Protein AF-A0A7V5WJF5-F1 (afdb_monomer_lite)

Foldseek 3Di:
DPPPVVVVVVVVVVVVVPDDDPPPPPPPQVPDLLNDQCAADPVDRASNQVNLLVVLVLVLVCVVLVHDSVVVVCCCPVLVDDLLLQLLLSLCCVQQVDDSVVLSVVVVVDALLVSLVPTPHPPPSPPCLSVVVVVPPDSVVSSVVSLLVSCCVVLVDDSVVVVVVVVVPDDSSRVSLLSVLCVLQVDDSVVLVCCCPVVVGHSNRSVVVSVD

Sequence (212 aa):
MKRRLLPLFFFLLGLALLFPGPAASVNMTAACHCFRDRTFNPADPFSSDAYLLTTVFNSLLAEHFDIAKRQIILMKMQGGTSNSDLLIALHTAAQTGSDVDRLLALKKNRTWRDVLGEQPVSPDAADGLLHQIRSGMPDEQAADLVMEKMISERFVRQPGEIEALKEEGLEFREIVLLLTLADHSGTDPASILAQHRQNGLSWSAIAHNFGL

Secondary structure (DSSP, 8-state):
--SSHHHHHHHHHHHHHSS------TTTTTTSGGGT--S--TTSTTTTHHHHHHHHHHHHHHHHTT--HHHHHHHHHHH---HHHHHHHHHHHHHH---HHHHHHHHTTS-HHHHHHTS---TT-TTSHHHHHHTT--HHHHHHHHHHHHHHHHHT--HHHHHHHHHHT--HHHHHHHHHHHHHH---HHHHHHHHHTT---HHHHHHHTT-

Structure (mmCIF, N/CA/C/O backbone):
data_AF-A0A7V5WJF5-F1
#
_entry.id   AF-A0A7V5WJF5-F1
#
loop_
_atom_site.group_PDB
_atom_site.id
_atom_site.type_symbol
_atom_site.label_atom_id
_atom_site.label_alt_id
_atom_site.label_comp_id
_atom_site.label_asym_id
_atom_site.label_entity_id
_atom_site.label_seq_id
_atom_site.pdbx_PDB_ins_code
_atom_site.Cartn_x
_atom_site.Cartn_y
_atom_site.Cartn_z
_atom_site.occupancy
_atom_site.B_iso_or_equiv
_atom_site.auth_seq_id
_atom_site.auth_comp_id
_atom_site.auth_asym_id
_atom_site.auth_atom_id
_atom_site.pdbx_PDB_model_num
ATOM 1 N N . MET A 1 1 ? -69.649 0.757 -14.416 1.00 50.88 1 MET A N 1
ATOM 2 C CA . MET A 1 1 ? -68.545 1.361 -13.627 1.00 50.88 1 MET A CA 1
ATOM 3 C C . MET A 1 1 ? -67.159 1.184 -14.288 1.00 50.88 1 MET A C 1
ATOM 5 O O . MET A 1 1 ? -66.259 0.664 -13.652 1.00 50.88 1 MET A O 1
ATOM 9 N N . LYS A 1 2 ? -66.926 1.605 -15.549 1.00 53.91 2 LYS A N 1
ATOM 10 C CA . LYS A 1 2 ? -65.607 1.412 -16.220 1.00 53.91 2 LYS A CA 1
ATOM 11 C C . LYS A 1 2 ? -65.114 2.588 -17.090 1.00 53.91 2 LYS A C 1
ATOM 13 O O . LYS A 1 2 ? -64.215 2.413 -17.896 1.00 53.91 2 LYS A O 1
ATOM 18 N N . ARG A 1 3 ? -65.679 3.796 -16.952 1.00 57.09 3 ARG A N 1
ATOM 19 C CA . ARG A 1 3 ? -65.389 4.929 -17.866 1.00 57.09 3 ARG A CA 1
ATOM 20 C C . ARG A 1 3 ? -64.592 6.102 -17.274 1.00 57.09 3 ARG A C 1
ATOM 22 O O . ARG A 1 3 ? -64.338 7.054 -17.994 1.00 57.09 3 ARG A O 1
ATOM 29 N N . ARG A 1 4 ? -64.178 6.050 -15.998 1.00 56.72 4 ARG A N 1
ATOM 30 C CA . ARG A 1 4 ? -63.436 7.154 -15.341 1.00 56.72 4 ARG A CA 1
ATOM 31 C C . ARG A 1 4 ? -61.967 6.859 -15.000 1.00 56.72 4 ARG A C 1
ATOM 33 O O . ARG A 1 4 ? -61.278 7.756 -14.541 1.00 56.72 4 ARG A O 1
ATOM 40 N N . LEU A 1 5 ? -61.475 5.644 -15.253 1.00 57.69 5 LEU A N 1
ATOM 41 C CA . LEU A 1 5 ? -60.093 5.248 -14.922 1.00 57.69 5 LEU A CA 1
ATOM 42 C C . LEU A 1 5 ? -59.061 5.680 -15.975 1.00 57.69 5 LEU A C 1
ATOM 44 O O . LEU A 1 5 ? -57.923 5.973 -15.631 1.00 57.69 5 LEU A O 1
ATOM 48 N N . LEU A 1 6 ? -59.468 5.775 -17.244 1.00 57.84 6 LEU A N 1
ATOM 49 C CA . LEU A 1 6 ? -58.580 6.150 -18.344 1.00 57.84 6 LEU A CA 1
ATOM 50 C C . LEU A 1 6 ? -58.022 7.587 -18.233 1.00 57.84 6 LEU A C 1
ATOM 52 O O . LEU A 1 6 ? -56.810 7.741 -18.352 1.00 57.84 6 LEU A O 1
ATOM 56 N N . PRO A 1 7 ? -58.824 8.637 -17.944 1.00 62.81 7 PRO A N 1
ATOM 57 C CA . PRO A 1 7 ? -58.280 9.994 -17.834 1.00 62.81 7 PRO A CA 1
ATOM 58 C C . PRO A 1 7 ? -57.393 10.180 -16.596 1.00 62.81 7 PRO A C 1
ATOM 60 O O . PRO A 1 7 ? -56.438 10.946 -16.647 1.00 62.81 7 PRO A O 1
ATOM 63 N N . LEU A 1 8 ? -57.658 9.447 -15.506 1.00 64.12 8 LEU A N 1
ATOM 64 C CA . LEU A 1 8 ? -56.835 9.497 -14.295 1.00 64.12 8 LEU A CA 1
ATOM 65 C C . LEU A 1 8 ? -55.449 8.873 -14.529 1.00 64.12 8 LEU A C 1
ATOM 67 O O . LEU A 1 8 ? -54.454 9.391 -14.036 1.00 64.12 8 LEU A O 1
ATOM 71 N N . PHE A 1 9 ? -55.380 7.801 -15.325 1.00 69.50 9 PHE A N 1
ATOM 72 C CA . PHE A 1 9 ? -54.121 7.162 -15.707 1.00 69.50 9 PHE A CA 1
ATOM 73 C C . PHE A 1 9 ? -53.244 8.089 -16.558 1.00 69.50 9 PHE A C 1
ATOM 75 O O . PHE A 1 9 ? -52.064 8.249 -16.264 1.00 69.50 9 PHE A O 1
ATOM 82 N N . PHE A 1 10 ? -53.823 8.767 -17.556 1.00 69.38 10 PHE A N 1
ATOM 83 C CA . PHE A 1 10 ? -53.084 9.747 -18.362 1.00 69.38 10 PHE A CA 1
ATOM 84 C C . PHE A 1 10 ? -52.669 10.985 -17.556 1.00 69.38 10 PHE A C 1
ATOM 86 O O . PHE A 1 10 ? -51.579 11.508 -17.774 1.00 69.38 10 PHE A O 1
ATOM 93 N N . PHE A 1 11 ? -53.488 11.422 -16.594 1.00 72.88 11 PHE A N 1
ATOM 94 C CA . PHE A 1 11 ? -53.141 12.534 -15.708 1.00 72.88 11 PHE A CA 1
ATOM 95 C C . PHE A 1 11 ? -51.979 12.180 -14.764 1.00 72.88 11 PHE A C 1
ATOM 97 O O . PHE A 1 11 ? -51.046 12.965 -14.625 1.00 72.88 11 PHE A O 1
ATOM 104 N N . LEU A 1 12 ? -51.981 10.978 -14.177 1.00 69.44 12 LEU A N 1
ATOM 105 C CA . LEU A 1 12 ? -50.883 10.488 -13.332 1.00 69.44 12 LEU A CA 1
ATOM 106 C C . LEU A 1 12 ? -49.596 10.230 -14.134 1.00 69.44 12 LEU A C 1
ATOM 108 O O . LEU A 1 12 ? -48.511 10.543 -13.650 1.00 69.44 12 LEU A O 1
ATOM 112 N N . LEU A 1 13 ? -49.707 9.724 -15.367 1.00 68.19 13 LEU A N 1
ATOM 113 C CA . LEU A 1 13 ? -48.565 9.532 -16.268 1.00 68.19 13 LEU A CA 1
ATOM 114 C C . LEU A 1 13 ? -47.953 10.875 -16.701 1.00 68.19 13 LEU A C 1
ATOM 116 O O . LEU A 1 13 ? -46.733 11.013 -16.738 1.00 68.19 13 LEU A O 1
ATOM 120 N N . GLY A 1 14 ? -48.793 11.882 -16.967 1.00 71.19 14 GLY A N 1
ATOM 121 C CA . GLY A 1 14 ? -48.349 13.250 -17.238 1.00 71.19 14 GLY A CA 1
ATOM 122 C C . GLY A 1 14 ? -47.676 13.902 -16.028 1.00 71.19 14 GLY A C 1
ATOM 123 O O . GLY A 1 14 ? -46.670 14.588 -16.186 1.00 71.19 14 GLY A O 1
ATOM 124 N N . LEU A 1 15 ? -48.171 13.635 -14.814 1.00 66.38 15 LEU A N 1
ATOM 125 C CA . LEU A 1 15 ? -47.568 14.145 -13.582 1.00 66.38 15 LEU A CA 1
ATOM 126 C C . LEU A 1 15 ? -46.203 13.497 -13.294 1.00 66.38 15 LEU A C 1
ATOM 128 O O . LEU A 1 15 ? -45.292 14.184 -12.846 1.00 66.38 15 LEU A O 1
ATOM 132 N N . ALA A 1 16 ? -46.026 12.209 -13.610 1.00 60.66 16 ALA A N 1
ATOM 133 C CA . ALA A 1 16 ? -44.748 11.506 -13.457 1.00 60.66 16 ALA A CA 1
ATOM 134 C C . ALA A 1 16 ? -43.655 12.001 -14.428 1.00 60.66 16 ALA A C 1
ATOM 136 O O . ALA A 1 16 ? -42.474 11.907 -14.109 1.00 60.66 16 ALA A O 1
ATOM 137 N N . LEU A 1 17 ? -44.034 12.561 -15.582 1.00 62.78 17 LEU A N 1
ATOM 138 C CA . LEU A 1 17 ? -43.105 13.139 -16.564 1.00 62.78 17 LEU A CA 1
ATOM 139 C C . LEU A 1 17 ? -42.667 14.576 -16.225 1.00 62.78 17 LEU A C 1
ATOM 141 O O . LEU A 1 17 ? -41.705 15.070 -16.808 1.00 62.78 17 LEU A O 1
ATOM 145 N N . LEU A 1 18 ? -43.356 15.248 -15.294 1.00 60.81 18 LEU A N 1
ATOM 146 C CA . LEU A 1 18 ? -43.042 16.618 -14.863 1.00 60.81 18 LEU A CA 1
ATOM 147 C C . LEU A 1 18 ? -42.025 16.680 -13.716 1.00 60.81 18 LEU A C 1
ATOM 149 O O . LEU A 1 18 ? -41.513 17.758 -13.416 1.00 60.81 18 LEU A O 1
ATOM 153 N N . PHE A 1 19 ? -41.706 15.545 -13.093 1.00 57.19 19 PHE A N 1
ATOM 154 C CA . PHE A 1 19 ? -40.628 15.454 -12.117 1.00 57.19 19 PHE A CA 1
ATOM 155 C C . PHE A 1 19 ? -39.386 14.892 -12.813 1.00 57.19 19 PHE A C 1
ATOM 157 O O . PHE A 1 19 ? -39.329 13.683 -13.045 1.00 57.19 19 PHE A O 1
ATOM 164 N N . PRO A 1 20 ? -38.381 15.720 -13.166 1.00 55.12 20 PRO A N 1
ATOM 165 C CA . PRO A 1 20 ? -37.086 15.185 -13.552 1.00 55.12 20 PRO A CA 1
ATOM 166 C C . PRO A 1 20 ? -36.592 14.332 -12.383 1.00 55.12 20 PRO A C 1
ATOM 168 O O . PRO A 1 20 ? -36.399 14.834 -11.274 1.00 55.12 20 PRO A O 1
ATOM 171 N N . GLY A 1 21 ? -36.456 13.024 -12.612 1.00 56.25 21 GLY A N 1
ATOM 172 C CA . GLY A 1 21 ? -35.848 12.131 -11.634 1.00 56.25 21 GLY A CA 1
ATOM 173 C C . GLY A 1 21 ? -34.483 12.692 -11.225 1.00 56.25 21 GLY A C 1
ATOM 174 O O . GLY A 1 21 ? -33.836 13.350 -12.047 1.00 56.25 21 GLY A O 1
ATOM 175 N N . PRO A 1 22 ? -34.035 12.483 -9.976 1.00 49.72 22 PRO A N 1
ATOM 176 C CA . PRO A 1 22 ? -32.734 12.965 -9.548 1.00 49.72 22 PRO A CA 1
ATOM 177 C C . PRO A 1 22 ? -31.687 12.368 -10.487 1.00 49.72 22 PRO A C 1
ATOM 179 O O . PRO A 1 22 ? -31.432 11.164 -10.471 1.00 49.72 22 PRO A O 1
ATOM 182 N N . ALA A 1 23 ? -31.118 13.213 -11.347 1.00 49.84 23 ALA A N 1
ATOM 183 C CA . ALA A 1 23 ? -29.979 12.871 -12.172 1.00 49.84 23 ALA A CA 1
ATOM 184 C C . ALA A 1 23 ? -28.801 12.662 -11.218 1.00 49.84 23 ALA A C 1
ATOM 186 O O . ALA A 1 23 ? -28.072 13.592 -10.876 1.00 49.84 23 ALA A O 1
ATOM 187 N N . ALA A 1 24 ? -28.675 11.441 -10.706 1.00 48.00 24 ALA A N 1
ATOM 188 C CA . ALA A 1 24 ? -27.566 11.045 -9.867 1.00 48.00 24 ALA A CA 1
ATOM 189 C C . ALA A 1 24 ? -26.274 11.142 -10.696 1.00 48.00 24 ALA A C 1
ATOM 191 O O . ALA A 1 24 ? -25.998 10.313 -11.558 1.00 48.00 24 ALA A O 1
ATOM 192 N N . SER A 1 25 ? -25.525 12.221 -10.458 1.00 49.59 25 SER A N 1
ATOM 193 C CA . SER A 1 25 ? -24.062 12.303 -10.523 1.00 49.59 25 SER A CA 1
ATOM 194 C C . SER A 1 25 ? -23.362 11.574 -11.683 1.00 49.59 25 SER A C 1
ATOM 196 O O . SER A 1 25 ? -22.464 10.768 -11.449 1.00 49.59 25 SER A O 1
ATOM 198 N N . VAL A 1 26 ? -23.671 11.907 -12.937 1.00 46.03 26 VAL A N 1
ATOM 199 C CA . VAL A 1 26 ? -22.831 11.486 -14.082 1.00 46.03 26 VAL A CA 1
ATOM 200 C C . VAL A 1 26 ? -21.443 12.165 -14.045 1.00 46.03 26 VAL A C 1
ATOM 202 O O . VAL A 1 26 ? -20.475 11.649 -14.591 1.00 46.03 26 VAL A O 1
ATOM 205 N N . ASN A 1 27 ? -21.301 13.283 -13.320 1.00 51.09 27 ASN A N 1
ATOM 206 C CA . ASN A 1 27 ? -20.085 14.108 -13.325 1.00 51.09 27 ASN A CA 1
ATOM 207 C C . ASN A 1 27 ? -19.068 13.819 -12.206 1.00 51.09 27 ASN A C 1
ATOM 209 O O . ASN A 1 27 ? -17.977 14.382 -12.247 1.00 51.09 27 ASN A O 1
ATOM 213 N N . MET A 1 28 ? -19.367 12.966 -11.217 1.00 52.53 28 MET A N 1
ATOM 214 C CA . MET A 1 28 ? -18.391 12.697 -10.145 1.00 52.53 28 MET A CA 1
ATOM 215 C C . MET A 1 28 ? -17.236 11.801 -10.607 1.00 52.53 28 MET A C 1
ATOM 217 O O . MET A 1 28 ? -16.105 11.998 -10.180 1.00 52.53 28 MET A O 1
ATOM 221 N N . THR A 1 29 ? -17.478 10.855 -11.517 1.00 53.72 29 THR A N 1
ATOM 222 C CA . THR A 1 29 ? -16.435 9.927 -11.986 1.00 53.72 29 THR A CA 1
ATOM 223 C C . THR A 1 29 ? -15.529 10.538 -13.053 1.00 53.72 29 THR A C 1
ATOM 225 O O . THR A 1 29 ? -14.362 10.170 -13.134 1.00 53.72 29 THR A O 1
ATOM 228 N N . ALA A 1 30 ? -16.020 11.506 -13.836 1.00 55.00 30 ALA A N 1
ATOM 229 C CA . ALA A 1 30 ? -15.247 12.184 -14.884 1.00 55.00 30 ALA A CA 1
ATOM 230 C C . ALA A 1 30 ? -14.151 13.127 -14.340 1.00 55.00 30 ALA A C 1
ATOM 232 O O . ALA A 1 30 ? -13.223 13.483 -15.069 1.00 55.00 30 ALA A O 1
ATOM 233 N N . ALA A 1 31 ? -14.245 13.530 -13.069 1.00 55.88 31 ALA A N 1
ATOM 234 C CA . ALA A 1 31 ? -13.235 14.335 -12.379 1.00 55.88 31 ALA A CA 1
ATOM 235 C C . ALA A 1 31 ? -12.171 13.483 -11.657 1.00 55.88 31 ALA A C 1
ATOM 237 O O . ALA A 1 31 ? -11.176 14.018 -11.175 1.00 55.88 31 ALA A O 1
ATOM 238 N N . CYS A 1 32 ? -12.356 12.162 -11.576 1.00 61.22 32 CYS A N 1
ATOM 239 C CA . CYS A 1 32 ? -11.419 11.272 -10.903 1.00 61.22 32 CYS A CA 1
ATOM 240 C C . CYS A 1 32 ? -10.388 10.715 -11.896 1.00 61.22 32 CYS A C 1
ATOM 242 O O . CYS A 1 32 ? -10.751 10.044 -12.862 1.00 61.22 32 CYS A O 1
ATOM 244 N N . HIS A 1 33 ? -9.098 10.910 -11.605 1.00 60.62 33 HIS A N 1
ATOM 245 C CA . HIS A 1 33 ? -7.975 10.360 -12.383 1.00 60.62 33 HIS A CA 1
ATOM 246 C C . HIS A 1 33 ? -8.095 8.838 -12.610 1.00 60.62 33 HIS A C 1
ATOM 248 O O . HIS A 1 33 ? -7.778 8.345 -13.687 1.00 60.62 33 HIS A O 1
ATOM 254 N N . CYS A 1 34 ? -8.688 8.097 -11.660 1.00 63.94 34 CYS A N 1
ATOM 255 C CA . CYS A 1 34 ? -8.967 6.661 -11.782 1.00 63.94 34 CYS A CA 1
ATOM 256 C C . CYS A 1 34 ? -9.850 6.255 -12.983 1.00 63.94 34 CYS A C 1
ATOM 258 O O . CYS A 1 34 ? -10.006 5.058 -13.236 1.00 63.94 34 CYS A O 1
ATOM 260 N N . PHE A 1 35 ? -10.492 7.193 -13.690 1.00 66.56 35 PHE A N 1
ATOM 261 C CA . PHE A 1 35 ? -11.408 6.917 -14.807 1.00 66.56 35 PHE A CA 1
ATOM 262 C C . PHE A 1 35 ? -10.952 7.461 -16.166 1.00 66.56 35 PHE A C 1
ATOM 264 O O . PHE A 1 35 ? -11.615 7.157 -17.155 1.00 66.56 35 PHE A O 1
ATOM 271 N N . ARG A 1 36 ? -9.855 8.225 -16.239 1.00 71.44 36 ARG A N 1
ATOM 272 C CA . ARG A 1 36 ? -9.410 8.868 -17.490 1.00 71.44 36 ARG A CA 1
ATOM 273 C C . ARG A 1 36 ? -8.132 8.240 -18.029 1.00 71.44 36 ARG A C 1
ATOM 275 O O . ARG A 1 36 ? -8.131 7.736 -19.146 1.00 71.44 36 ARG A O 1
ATOM 282 N N . ASP A 1 37 ? -7.107 8.162 -17.191 1.00 82.31 37 ASP A N 1
ATOM 283 C CA . ASP A 1 37 ? -5.743 7.872 -17.637 1.00 82.31 37 ASP A CA 1
ATOM 284 C C . ASP A 1 37 ? -5.347 6.448 -17.229 1.00 82.31 37 ASP A C 1
ATOM 286 O O . ASP A 1 37 ? -4.503 6.217 -16.367 1.00 82.31 37 ASP A O 1
ATOM 290 N N . ARG A 1 38 ? -6.061 5.462 -17.788 1.00 86.56 38 ARG A N 1
ATOM 291 C CA . ARG A 1 38 ? -5.922 4.040 -17.408 1.00 86.56 38 ARG A CA 1
ATOM 292 C C . ARG A 1 38 ? -4.925 3.253 -18.242 1.00 86.56 38 ARG A C 1
ATOM 294 O O . ARG A 1 38 ? -4.582 2.133 -17.879 1.00 86.56 38 ARG A O 1
ATOM 301 N N . THR A 1 39 ? -4.541 3.800 -19.383 1.00 88.38 39 THR A N 1
ATOM 302 C CA . THR A 1 39 ? -3.687 3.148 -20.371 1.00 88.38 39 THR A CA 1
ATOM 303 C C . THR A 1 39 ? -2.484 4.026 -20.623 1.00 88.38 39 THR A C 1
ATOM 305 O O . THR A 1 39 ? -2.644 5.241 -20.747 1.00 88.38 39 THR A O 1
ATOM 308 N N . PHE A 1 40 ? -1.315 3.404 -20.753 1.00 92.00 40 PHE A N 1
ATOM 309 C CA . PHE A 1 40 ? -0.101 4.112 -21.121 1.00 92.00 40 PHE A CA 1
ATOM 310 C C . PHE A 1 40 ? -0.306 4.913 -22.413 1.00 92.00 40 PHE A C 1
ATOM 312 O O . PHE A 1 40 ? -0.787 4.387 -23.421 1.00 92.00 40 PHE A O 1
ATOM 319 N N . ASN A 1 41 ? 0.059 6.192 -22.368 1.00 93.06 41 ASN A N 1
ATOM 320 C CA . ASN A 1 41 ? 0.041 7.085 -23.513 1.00 93.06 41 ASN A CA 1
ATOM 321 C C . ASN A 1 41 ? 1.481 7.518 -23.823 1.00 93.06 41 ASN A C 1
ATOM 323 O O . ASN A 1 41 ? 2.037 8.311 -23.069 1.00 93.06 41 ASN A O 1
ATOM 327 N N . PRO A 1 42 ? 2.093 7.085 -24.938 1.00 92.94 42 PRO A N 1
ATOM 328 C CA . PRO A 1 42 ? 3.461 7.487 -25.261 1.00 92.94 42 PRO A CA 1
ATOM 329 C C . PRO A 1 42 ? 3.605 8.995 -25.525 1.00 92.94 42 PRO A C 1
ATOM 331 O O . PRO A 1 42 ? 4.705 9.525 -25.404 1.00 92.94 42 PRO A O 1
ATOM 334 N N . ALA A 1 43 ? 2.518 9.698 -25.870 1.00 94.44 43 ALA A N 1
ATOM 335 C CA . ALA A 1 43 ? 2.525 11.155 -26.027 1.00 94.44 43 ALA A CA 1
ATOM 336 C C . ALA A 1 43 ? 2.434 11.908 -24.686 1.00 94.44 43 ALA A C 1
ATOM 338 O O . ALA A 1 43 ? 2.747 13.094 -24.638 1.00 94.44 43 ALA A O 1
ATOM 339 N N . ASP A 1 44 ? 2.019 11.228 -23.615 1.00 93.25 44 ASP A N 1
ATOM 340 C CA . ASP A 1 44 ? 2.007 11.747 -22.245 1.00 93.25 44 ASP A CA 1
ATOM 341 C C . ASP A 1 44 ? 2.343 10.614 -21.253 1.00 93.25 44 ASP A C 1
ATOM 343 O O . ASP A 1 44 ? 1.443 10.049 -20.615 1.00 93.25 44 ASP A O 1
ATOM 347 N N . PRO A 1 45 ? 3.633 10.230 -21.153 1.00 91.88 45 PRO A N 1
ATOM 348 C CA . PRO A 1 45 ? 4.044 9.010 -20.465 1.00 91.88 45 PRO A CA 1
ATOM 349 C C . PRO A 1 45 ? 3.677 8.959 -18.986 1.00 91.88 45 PRO A C 1
ATOM 351 O O . PRO A 1 45 ? 3.568 7.869 -18.447 1.00 91.88 45 PRO A O 1
ATOM 354 N N . PHE A 1 46 ? 3.493 10.095 -18.315 1.00 93.56 46 PHE A N 1
ATOM 355 C CA . PHE A 1 46 ? 3.239 10.144 -16.869 1.00 93.56 46 PHE A CA 1
ATOM 356 C C . PHE A 1 46 ? 1.747 10.153 -16.517 1.00 93.56 46 PHE A C 1
ATOM 358 O O . PHE A 1 46 ? 1.391 9.932 -15.359 1.00 93.56 46 PHE A O 1
ATOM 365 N N . SER A 1 47 ? 0.869 10.378 -17.502 1.00 92.38 47 SER A N 1
ATOM 366 C CA . SER A 1 47 ? -0.581 10.513 -17.295 1.00 92.38 47 SER A CA 1
ATOM 367 C C . SER A 1 47 ? -1.199 9.349 -16.512 1.00 92.38 47 SER A C 1
ATOM 369 O O . SER A 1 47 ? -2.040 9.567 -15.640 1.00 92.38 47 SER A O 1
ATOM 371 N N . SER A 1 48 ? -0.750 8.116 -16.766 1.00 93.06 48 SER A N 1
ATOM 372 C CA . SER A 1 48 ? -1.316 6.910 -16.151 1.00 93.06 48 SER A CA 1
ATOM 373 C C . SER A 1 48 ? -0.616 6.414 -14.879 1.00 93.06 48 SER A C 1
ATOM 375 O O . SER A 1 48 ? -1.086 5.450 -14.269 1.00 93.06 48 SER A O 1
ATOM 377 N N . ASP A 1 49 ? 0.460 7.064 -14.420 1.00 93.81 49 ASP A N 1
ATOM 378 C CA . ASP A 1 49 ? 1.244 6.599 -13.260 1.00 93.81 49 ASP A CA 1
ATOM 379 C C . ASP A 1 49 ? 0.397 6.549 -11.982 1.00 93.81 49 ASP A C 1
ATOM 381 O O . ASP A 1 49 ? 0.402 5.555 -11.253 1.00 93.81 49 ASP A O 1
ATOM 385 N N . ALA A 1 50 ? -0.411 7.584 -11.736 1.00 91.00 50 ALA A N 1
ATOM 386 C CA . ALA A 1 50 ? -1.279 7.641 -10.561 1.00 91.00 50 ALA A CA 1
ATOM 387 C C . ALA A 1 50 ? -2.305 6.493 -10.536 1.00 91.00 50 ALA A C 1
ATOM 389 O O . ALA A 1 50 ? -2.582 5.921 -9.473 1.00 91.00 50 ALA A O 1
ATOM 390 N N . TYR A 1 51 ? -2.859 6.138 -11.701 1.00 90.81 51 TYR A N 1
ATOM 391 C CA . TYR A 1 51 ? -3.776 5.008 -11.834 1.00 90.81 51 TYR A CA 1
ATOM 392 C C . TYR A 1 51 ? -3.057 3.677 -11.606 1.00 90.81 51 TYR A C 1
ATOM 394 O O . TYR A 1 51 ? -3.558 2.844 -10.844 1.00 90.81 51 TYR A O 1
ATOM 402 N N . LEU A 1 52 ? -1.883 3.487 -12.215 1.00 93.69 52 LEU A N 1
ATOM 403 C CA . LEU A 1 52 ? -1.084 2.271 -12.082 1.00 93.69 52 LEU A CA 1
ATOM 404 C C . LEU A 1 52 ? -0.682 2.024 -10.621 1.00 93.69 52 LEU A C 1
ATOM 406 O O . LEU A 1 52 ? -1.007 0.973 -10.066 1.00 93.69 52 LEU A O 1
ATOM 410 N N . LEU A 1 53 ? -0.075 3.019 -9.967 1.00 93.88 53 LEU A N 1
ATOM 411 C CA . LEU A 1 53 ? 0.350 2.937 -8.565 1.00 93.88 53 LEU A CA 1
ATOM 412 C C . LEU A 1 53 ? -0.833 2.663 -7.626 1.00 93.88 53 LEU A C 1
ATOM 414 O O . LEU A 1 53 ? -0.733 1.865 -6.693 1.00 93.88 53 LEU A O 1
ATOM 418 N N . THR A 1 54 ? -1.989 3.282 -7.884 1.00 91.19 54 THR A N 1
ATOM 419 C CA . THR A 1 54 ? -3.216 3.019 -7.114 1.00 91.19 54 THR A CA 1
ATOM 420 C C . THR A 1 54 ? -3.747 1.606 -7.351 1.00 91.19 54 THR A C 1
ATOM 422 O O . THR A 1 54 ? -4.219 0.958 -6.415 1.00 91.19 54 THR A O 1
ATOM 425 N N . THR A 1 55 ? -3.676 1.114 -8.586 1.00 91.88 55 THR A N 1
ATOM 426 C CA . THR A 1 55 ? -4.148 -0.224 -8.957 1.00 91.88 55 THR A CA 1
ATOM 427 C C . THR A 1 55 ? -3.304 -1.305 -8.301 1.00 91.88 55 THR A C 1
ATOM 429 O O . THR A 1 55 ? -3.865 -2.241 -7.726 1.00 91.88 55 THR A O 1
ATOM 432 N N . VAL A 1 56 ? -1.980 -1.164 -8.333 1.00 93.50 56 VAL A N 1
ATOM 433 C CA . VAL A 1 56 ? -1.054 -2.097 -7.682 1.00 93.50 56 VAL A CA 1
ATOM 434 C C . VAL A 1 56 ? -1.267 -2.100 -6.170 1.00 93.50 56 VAL A C 1
ATOM 436 O O . VAL A 1 56 ? -1.484 -3.161 -5.590 1.00 93.50 56 VAL A O 1
ATOM 439 N N . PHE A 1 57 ? -1.347 -0.921 -5.547 1.00 93.25 57 PHE A N 1
ATOM 440 C CA . PHE A 1 57 ? -1.636 -0.796 -4.118 1.00 93.25 57 PHE A CA 1
ATOM 441 C C . PHE A 1 57 ? -2.951 -1.481 -3.722 1.00 93.25 57 PHE A C 1
ATOM 443 O O . PHE A 1 57 ? -2.972 -2.345 -2.849 1.00 93.25 57 PHE A O 1
ATOM 450 N N . ASN A 1 58 ? -4.054 -1.164 -4.408 1.00 94.00 58 ASN A N 1
ATOM 451 C CA . ASN A 1 58 ? -5.349 -1.786 -4.126 1.00 94.00 58 ASN A CA 1
ATOM 452 C C . ASN A 1 58 ? -5.333 -3.302 -4.383 1.00 94.00 58 ASN A C 1
ATOM 454 O O . ASN A 1 58 ? -6.136 -4.022 -3.795 1.00 94.00 58 ASN A O 1
ATOM 458 N N . SER A 1 59 ? -4.463 -3.787 -5.275 1.00 94.56 59 SER A N 1
ATOM 459 C CA . SER A 1 59 ? -4.302 -5.220 -5.529 1.00 94.56 59 SER A CA 1
ATOM 460 C C . SER A 1 59 ? -3.594 -5.921 -4.381 1.00 94.56 59 SER A C 1
ATOM 462 O O . SER A 1 59 ? -4.096 -6.950 -3.942 1.00 94.56 59 SER A O 1
ATOM 464 N N . LEU A 1 60 ? -2.527 -5.324 -3.845 1.00 96.06 60 LEU A N 1
ATOM 465 C CA . LEU A 1 60 ? -1.847 -5.835 -2.657 1.00 96.06 60 LEU A CA 1
ATOM 466 C C . LEU A 1 60 ? -2.793 -5.890 -1.449 1.00 96.06 60 LEU A C 1
ATOM 468 O O . LEU A 1 60 ? -2.858 -6.908 -0.771 1.00 96.06 60 LEU A O 1
ATOM 472 N N . LEU A 1 61 ? -3.570 -4.827 -1.208 1.00 96.25 61 LEU A N 1
ATOM 473 C CA . LEU A 1 61 ? -4.553 -4.800 -0.116 1.00 96.25 61 LEU A CA 1
ATOM 474 C C . LEU A 1 61 ? -5.629 -5.876 -0.292 1.00 96.25 61 LEU A C 1
ATOM 476 O O . LEU A 1 61 ? -5.979 -6.553 0.670 1.00 96.25 61 LEU A O 1
ATOM 480 N N . ALA A 1 62 ? -6.167 -6.013 -1.506 1.00 96.38 62 ALA A N 1
ATOM 481 C CA . ALA A 1 62 ? -7.204 -6.996 -1.798 1.00 96.38 62 ALA A CA 1
ATOM 482 C C . ALA A 1 62 ? -6.716 -8.428 -1.560 1.00 96.38 62 ALA A C 1
ATOM 484 O O . ALA A 1 62 ? -7.445 -9.227 -0.984 1.00 96.38 62 ALA A O 1
ATOM 485 N N . GLU A 1 63 ? -5.490 -8.727 -1.991 1.00 95.94 63 GLU A N 1
ATOM 486 C CA . GLU A 1 63 ? -4.866 -10.036 -1.811 1.00 95.94 63 GLU A CA 1
ATOM 487 C C . GLU A 1 63 ? -4.548 -10.314 -0.336 1.00 95.94 63 GLU A C 1
ATOM 489 O O . GLU A 1 63 ? -4.931 -11.357 0.180 1.00 95.94 63 GLU A O 1
ATOM 494 N N . HIS A 1 64 ? -3.902 -9.374 0.361 1.00 96.38 64 HIS A N 1
ATOM 495 C CA . HIS A 1 64 ? -3.458 -9.583 1.741 1.00 96.38 64 HIS A CA 1
ATOM 496 C C . HIS A 1 64 ? -4.620 -9.680 2.743 1.00 96.38 64 HIS A C 1
ATOM 498 O O . HIS A 1 64 ? -4.574 -10.498 3.657 1.00 96.38 64 HIS A O 1
ATOM 504 N N . PHE A 1 65 ? -5.666 -8.863 2.585 1.00 95.56 65 PHE A N 1
ATOM 505 C CA . PHE A 1 65 ? -6.808 -8.846 3.509 1.00 95.56 65 PHE A CA 1
ATOM 506 C C . PHE A 1 65 ? -7.990 -9.712 3.054 1.00 95.56 65 PHE A C 1
ATOM 508 O O . PHE A 1 65 ? -9.021 -9.700 3.720 1.00 95.56 65 PHE A O 1
ATOM 515 N N . ASP A 1 66 ? -7.862 -10.426 1.932 1.00 95.31 66 ASP A N 1
ATOM 516 C CA . ASP A 1 66 ? -8.939 -11.217 1.317 1.00 95.31 66 ASP A CA 1
ATOM 517 C C . ASP A 1 66 ? -10.245 -10.413 1.130 1.00 95.31 66 ASP A C 1
ATOM 519 O O . ASP A 1 66 ? -11.346 -10.818 1.507 1.00 95.31 66 ASP A O 1
ATOM 523 N N . ILE A 1 67 ? -10.119 -9.211 0.555 1.00 94.69 67 ILE A N 1
ATOM 524 C CA . ILE A 1 67 ? -11.251 -8.311 0.286 1.00 94.69 67 ILE A CA 1
ATOM 525 C C . ILE A 1 67 ? -11.332 -7.927 -1.187 1.00 94.69 67 ILE A C 1
ATOM 527 O O . ILE A 1 67 ? -10.338 -7.781 -1.897 1.00 94.69 67 ILE A O 1
ATOM 531 N N . ALA A 1 68 ? -12.544 -7.664 -1.674 1.00 93.81 68 ALA A N 1
ATOM 532 C CA . ALA A 1 68 ? -12.722 -7.231 -3.053 1.00 93.81 68 ALA A CA 1
ATOM 533 C C . ALA A 1 68 ? -12.147 -5.818 -3.284 1.00 93.81 68 ALA A C 1
ATOM 535 O O . ALA A 1 68 ? -12.477 -4.873 -2.566 1.00 93.81 68 ALA A O 1
ATOM 536 N N . LYS A 1 69 ? -11.411 -5.612 -4.390 1.00 91.12 69 LYS A N 1
ATOM 537 C CA . LYS A 1 69 ? -10.907 -4.280 -4.812 1.00 91.12 69 LYS A CA 1
ATOM 538 C C . LYS A 1 69 ? -12.002 -3.206 -4.853 1.00 91.12 69 LYS A C 1
ATOM 540 O O . LYS A 1 69 ? -11.761 -2.045 -4.529 1.00 91.12 69 LYS A O 1
ATOM 545 N N . ARG A 1 70 ? -13.229 -3.586 -5.231 1.00 89.62 70 ARG A N 1
ATOM 546 C CA . ARG A 1 70 ? -14.389 -2.679 -5.234 1.00 89.62 70 ARG A CA 1
ATOM 547 C C . ARG A 1 70 ? -14.706 -2.150 -3.834 1.00 89.62 70 ARG A C 1
ATOM 549 O O . ARG A 1 70 ? -15.044 -0.978 -3.713 1.00 89.62 70 ARG A O 1
ATOM 556 N N . GLN A 1 71 ? -14.591 -2.985 -2.805 1.00 90.56 71 GLN A N 1
ATOM 557 C CA . GLN A 1 71 ? -14.831 -2.586 -1.420 1.00 90.56 71 GLN A CA 1
ATOM 558 C C . GLN A 1 71 ? -13.799 -1.544 -0.974 1.00 90.56 71 GLN A C 1
ATOM 560 O O . GLN A 1 71 ? -14.187 -0.503 -0.454 1.00 90.56 71 GLN A O 1
ATOM 565 N N . ILE A 1 72 ? -12.514 -1.751 -1.291 1.00 91.06 72 ILE A N 1
ATOM 566 C CA . ILE A 1 72 ? -11.427 -0.780 -1.044 1.00 91.06 72 ILE A CA 1
ATOM 567 C C . ILE A 1 72 ? -11.752 0.582 -1.670 1.00 91.06 72 ILE A C 1
ATOM 569 O O . ILE A 1 72 ? -11.658 1.619 -1.015 1.00 91.06 72 ILE A O 1
ATOM 573 N N . ILE A 1 73 ? -12.173 0.587 -2.939 1.00 87.44 73 ILE A N 1
ATOM 574 C CA . ILE A 1 73 ? -12.529 1.820 -3.652 1.00 87.44 73 ILE A CA 1
ATOM 575 C C . ILE A 1 73 ? -13.715 2.521 -2.977 1.00 87.44 73 ILE A C 1
ATOM 577 O O . ILE A 1 73 ? -13.670 3.736 -2.789 1.00 87.44 73 ILE A O 1
ATOM 581 N N . LEU A 1 74 ? -14.757 1.779 -2.589 1.00 86.31 74 LEU A N 1
ATOM 582 C CA . LEU A 1 74 ? -15.930 2.347 -1.918 1.00 86.31 74 LEU A CA 1
ATOM 583 C C . LEU A 1 74 ? -15.575 2.951 -0.553 1.00 86.31 74 LEU A C 1
ATOM 585 O O . LEU A 1 74 ? -15.979 4.084 -0.295 1.00 86.31 74 LEU A O 1
ATOM 589 N N . MET A 1 75 ? -14.763 2.263 0.260 1.00 88.81 75 MET A N 1
ATOM 590 C CA . MET A 1 75 ? -14.275 2.785 1.545 1.00 88.81 75 MET A CA 1
ATOM 591 C C . MET A 1 75 ? -13.533 4.119 1.359 1.00 88.81 75 MET A C 1
ATOM 593 O O . MET A 1 75 ? -13.811 5.092 2.061 1.00 88.81 75 MET A O 1
ATOM 597 N N . LYS A 1 76 ? -12.666 4.217 0.342 1.00 85.81 76 LYS A N 1
ATOM 598 C CA . LYS A 1 76 ? -11.915 5.448 0.035 1.00 85.81 76 LYS A CA 1
ATOM 599 C C . LYS A 1 76 ? -12.810 6.575 -0.489 1.00 85.81 76 LYS A C 1
ATOM 601 O O . LYS A 1 76 ? -12.677 7.715 -0.054 1.00 85.81 76 LYS A O 1
ATOM 606 N N . MET A 1 77 ? -13.730 6.274 -1.408 1.00 81.44 77 MET A N 1
ATOM 607 C CA . MET A 1 77 ? -14.566 7.288 -2.065 1.00 81.44 77 MET A CA 1
ATOM 608 C C . MET A 1 77 ? -15.704 7.811 -1.183 1.00 81.44 77 MET A C 1
ATOM 610 O O . MET A 1 77 ? -15.972 9.008 -1.185 1.00 81.44 77 MET A O 1
ATOM 614 N N . GLN A 1 78 ? -16.403 6.929 -0.466 1.00 69.69 78 GLN A N 1
ATOM 615 C CA . GLN A 1 78 ? -17.571 7.307 0.338 1.00 69.69 78 GLN A CA 1
ATOM 616 C C . GLN A 1 78 ? -17.174 7.753 1.748 1.00 69.69 78 GLN A C 1
ATOM 618 O O . GLN A 1 78 ? -17.837 8.606 2.339 1.00 69.69 78 GLN A O 1
ATOM 623 N N . GLY A 1 79 ? -16.097 7.182 2.292 1.00 62.62 79 GLY A N 1
ATOM 624 C CA . GLY A 1 79 ? -15.608 7.493 3.631 1.00 62.62 79 GLY A CA 1
ATOM 625 C C . GLY A 1 79 ? -14.713 8.726 3.703 1.00 62.62 79 GLY A C 1
ATOM 626 O O . GLY A 1 79 ? -14.570 9.279 4.792 1.00 62.62 79 GLY A O 1
ATOM 627 N N . GLY A 1 80 ? -14.120 9.150 2.575 1.00 75.00 80 GLY A N 1
ATOM 628 C CA . GLY A 1 80 ? -13.015 10.116 2.571 1.00 75.00 80 GLY A CA 1
ATOM 629 C C . GLY A 1 80 ? -11.785 9.590 3.318 1.00 75.00 80 GLY A C 1
ATOM 630 O O . GLY A 1 80 ? -10.974 10.369 3.809 1.00 75.00 80 GLY A O 1
ATOM 631 N N . THR A 1 81 ? -11.690 8.268 3.464 1.00 86.94 81 THR A N 1
ATOM 632 C CA . THR A 1 81 ? -10.714 7.599 4.317 1.00 86.94 81 THR A CA 1
ATOM 633 C C . THR A 1 81 ? -9.319 7.707 3.713 1.00 86.94 81 THR A C 1
ATOM 635 O O . THR A 1 81 ? -9.113 7.381 2.539 1.00 86.94 81 THR A O 1
ATOM 638 N N . SER A 1 82 ? -8.358 8.155 4.523 1.00 90.75 82 SER A N 1
ATOM 639 C CA . SER A 1 82 ? -6.945 8.188 4.142 1.00 90.75 82 SER A CA 1
ATOM 640 C C . SER A 1 82 ? -6.397 6.767 3.937 1.00 90.75 82 SER A C 1
ATOM 642 O O . SER A 1 82 ? -6.957 5.792 4.440 1.00 90.75 82 SER A O 1
ATOM 644 N N . ASN A 1 83 ? -5.289 6.617 3.202 1.00 91.19 83 ASN A N 1
ATOM 645 C CA . ASN A 1 83 ? -4.653 5.299 3.071 1.00 91.19 83 ASN A CA 1
ATOM 646 C C . ASN A 1 83 ? -4.197 4.763 4.437 1.00 91.19 83 ASN A C 1
ATOM 648 O O . ASN A 1 83 ? -4.383 3.578 4.696 1.00 91.19 83 ASN A O 1
ATOM 652 N N . SER A 1 84 ? -3.662 5.629 5.304 1.00 95.00 84 SER A N 1
ATOM 653 C CA . SER A 1 84 ? -3.197 5.251 6.641 1.00 95.00 84 SER A CA 1
ATOM 654 C C . SER A 1 84 ? -4.339 4.724 7.505 1.00 95.00 84 SER A C 1
ATOM 656 O O . SER A 1 84 ? -4.244 3.630 8.056 1.00 95.00 84 SER A O 1
ATOM 658 N N . ASP A 1 85 ? -5.470 5.435 7.537 1.00 95.94 85 ASP A N 1
ATOM 659 C CA . ASP A 1 85 ? -6.653 4.982 8.273 1.00 95.94 85 ASP A CA 1
ATOM 660 C C . ASP A 1 85 ? -7.191 3.657 7.730 1.00 95.94 85 ASP A C 1
ATOM 662 O O . ASP A 1 85 ? -7.570 2.779 8.502 1.00 95.94 85 ASP A O 1
ATOM 666 N N . LEU A 1 86 ? -7.218 3.492 6.406 1.00 95.50 86 LEU A N 1
ATOM 667 C CA . LEU A 1 86 ? -7.683 2.249 5.802 1.00 95.50 86 LEU A CA 1
ATOM 668 C C . LEU A 1 86 ? -6.784 1.065 6.182 1.00 95.50 86 LEU A C 1
ATOM 670 O O . LEU A 1 86 ? -7.299 0.012 6.552 1.00 95.50 86 LEU A O 1
ATOM 674 N N . LEU A 1 87 ? -5.462 1.237 6.111 1.00 96.88 87 LEU A N 1
ATOM 675 C CA . LEU A 1 87 ? -4.491 0.201 6.467 1.00 96.88 87 LEU A CA 1
ATOM 676 C C . LEU A 1 87 ? -4.621 -0.211 7.934 1.00 96.88 87 LEU A C 1
ATOM 678 O O . LEU A 1 87 ? -4.725 -1.402 8.224 1.00 96.88 87 LEU A O 1
ATOM 682 N N . ILE A 1 88 ? -4.695 0.760 8.849 1.00 96.44 88 ILE A N 1
ATOM 683 C CA . ILE A 1 88 ? -4.845 0.482 10.282 1.00 96.44 88 ILE A CA 1
ATOM 684 C C . ILE A 1 88 ? -6.181 -0.217 10.560 1.00 96.44 88 ILE A C 1
ATOM 686 O O . ILE A 1 88 ? -6.216 -1.179 11.330 1.00 96.44 88 ILE A O 1
ATOM 690 N N . ALA A 1 89 ? -7.273 0.210 9.918 1.00 96.00 89 ALA A N 1
ATOM 691 C CA . ALA A 1 89 ? -8.586 -0.407 10.092 1.00 96.00 89 ALA A CA 1
ATOM 692 C C . ALA A 1 89 ? -8.614 -1.865 9.616 1.00 96.00 89 ALA A C 1
ATOM 694 O O . ALA A 1 89 ? -9.080 -2.735 10.351 1.00 96.00 89 ALA A O 1
ATOM 695 N N . LEU A 1 90 ? -8.096 -2.132 8.412 1.00 96.06 90 LEU A N 1
ATOM 696 C CA . LEU A 1 90 ? -8.027 -3.477 7.837 1.00 96.06 90 LEU A CA 1
ATOM 697 C C . LEU A 1 90 ? -7.148 -4.400 8.681 1.00 96.06 90 LEU A C 1
ATOM 699 O O . LEU A 1 90 ? -7.560 -5.510 9.017 1.00 96.06 90 LEU A O 1
ATOM 703 N N . HIS A 1 91 ? -5.980 -3.912 9.093 1.00 95.69 91 HIS A N 1
ATOM 704 C CA . HIS A 1 91 ? -5.079 -4.658 9.959 1.00 95.69 91 HIS A CA 1
ATOM 705 C C . HIS A 1 91 ? -5.722 -4.975 11.316 1.00 95.69 91 HIS A C 1
ATOM 707 O O . HIS A 1 91 ? -5.708 -6.118 11.771 1.00 95.69 91 HIS A O 1
ATOM 713 N N . THR A 1 92 ? -6.365 -3.986 11.937 1.00 94.12 92 THR A N 1
ATOM 714 C CA . THR A 1 92 ? -7.085 -4.169 13.204 1.00 94.12 92 THR A CA 1
ATOM 715 C C . THR A 1 92 ? -8.202 -5.198 13.068 1.00 94.12 92 THR A C 1
ATOM 717 O O . THR A 1 92 ? -8.323 -6.083 13.917 1.00 94.12 92 THR A O 1
ATOM 720 N N . ALA A 1 93 ? -9.010 -5.106 12.011 1.00 93.50 93 ALA A N 1
ATOM 721 C CA . ALA A 1 93 ? -10.086 -6.051 11.738 1.00 93.50 93 ALA A CA 1
ATOM 722 C C . ALA A 1 93 ? -9.557 -7.480 11.569 1.00 93.50 93 ALA A C 1
ATOM 724 O O . ALA A 1 93 ? -10.092 -8.399 12.186 1.00 93.50 93 ALA A O 1
ATOM 725 N N . ALA A 1 94 ? -8.459 -7.659 10.828 1.00 92.12 94 ALA A N 1
ATOM 726 C CA . ALA A 1 94 ? -7.825 -8.962 10.643 1.00 92.12 94 ALA A CA 1
ATOM 727 C C . ALA A 1 94 ? -7.338 -9.583 11.967 1.00 92.12 94 ALA A C 1
ATOM 729 O O . ALA A 1 94 ? -7.439 -10.792 12.153 1.00 92.12 94 ALA A O 1
ATOM 730 N N . GLN A 1 95 ? -6.849 -8.767 12.907 1.00 89.81 95 GLN A N 1
ATOM 731 C CA . GLN A 1 95 ? -6.345 -9.240 14.204 1.00 89.81 95 GLN A CA 1
ATOM 732 C C . GLN A 1 95 ? -7.441 -9.468 15.259 1.00 89.81 95 GLN A C 1
ATOM 734 O O . GLN A 1 95 ? -7.267 -10.277 16.167 1.00 89.81 95 GLN A O 1
ATOM 739 N N . THR A 1 96 ? -8.552 -8.732 15.186 1.00 89.44 96 THR A N 1
ATOM 740 C CA . THR A 1 96 ? -9.577 -8.705 16.252 1.00 89.44 96 THR A CA 1
ATOM 741 C C . THR A 1 96 ? -10.919 -9.307 15.841 1.00 89.44 96 THR A C 1
ATOM 743 O O . THR A 1 96 ? -11.773 -9.539 16.694 1.00 89.44 96 THR A O 1
ATOM 746 N N . GLY A 1 97 ? -11.133 -9.545 14.544 1.00 89.19 97 GLY A N 1
ATOM 747 C CA . GLY A 1 97 ? -12.435 -9.918 13.987 1.00 89.19 97 GLY A CA 1
ATOM 748 C C . GLY A 1 97 ? -13.452 -8.770 13.960 1.00 89.19 97 GLY A C 1
ATOM 749 O O . GLY A 1 97 ? -14.635 -9.010 13.718 1.00 89.19 97 GLY A O 1
ATOM 750 N N . SER A 1 98 ? -13.027 -7.533 14.234 1.00 91.38 98 SER A N 1
ATOM 751 C CA . SER A 1 98 ? -13.900 -6.357 14.226 1.00 91.38 98 SER A CA 1
ATOM 752 C C . SER A 1 98 ? -14.318 -5.934 12.817 1.00 91.38 98 SER A C 1
ATOM 754 O O . SER A 1 98 ? -13.607 -6.143 11.839 1.00 91.38 98 SER A O 1
ATOM 756 N N . ASP A 1 99 ? -15.474 -5.277 12.724 1.00 92.75 99 ASP A N 1
ATOM 757 C CA . ASP A 1 99 ? -15.994 -4.731 11.470 1.00 92.75 99 ASP A CA 1
ATOM 758 C C . ASP A 1 99 ? -15.227 -3.468 11.030 1.00 92.75 99 ASP A C 1
ATOM 760 O O . ASP A 1 99 ? -15.130 -2.492 11.781 1.00 92.75 99 ASP A O 1
ATOM 764 N N . VAL A 1 100 ? -14.696 -3.479 9.803 1.00 94.12 100 VAL A N 1
ATOM 765 C CA . VAL A 1 100 ? -13.857 -2.396 9.250 1.00 94.12 100 VAL A CA 1
ATOM 766 C C . VAL A 1 100 ? -14.636 -1.086 9.140 1.00 94.12 100 VAL A C 1
ATOM 768 O O . VAL A 1 100 ? -14.122 -0.034 9.525 1.00 94.12 100 VAL A O 1
ATOM 771 N N . ASP A 1 101 ? -15.883 -1.133 8.665 1.00 92.44 101 ASP A N 1
ATOM 772 C CA . ASP A 1 101 ? -16.707 0.066 8.482 1.00 92.44 101 ASP A CA 1
ATOM 773 C C . ASP A 1 101 ? -17.005 0.738 9.827 1.00 92.44 101 ASP A C 1
ATOM 775 O O . ASP A 1 101 ? -16.925 1.966 9.954 1.00 92.44 101 ASP A O 1
ATOM 779 N N . ARG A 1 102 ? -17.262 -0.058 10.871 1.00 93.00 102 ARG A N 1
ATOM 780 C CA . ARG A 1 102 ? -17.395 0.431 12.245 1.00 93.00 102 ARG A CA 1
ATOM 781 C C . ARG A 1 102 ? -16.107 1.073 12.757 1.00 93.00 102 ARG A C 1
ATOM 783 O O . ARG A 1 102 ? -16.185 2.147 13.358 1.00 93.00 102 ARG A O 1
ATOM 790 N N . LEU A 1 103 ? -14.943 0.455 12.544 1.00 94.50 103 LEU A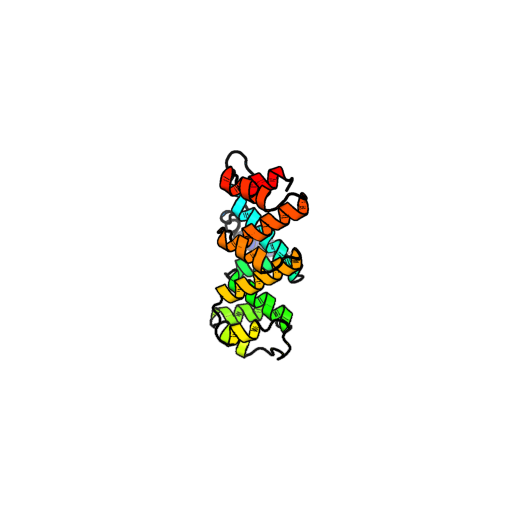 N 1
ATOM 791 C CA . LEU A 1 103 ? -13.653 1.020 12.966 1.00 94.50 103 LEU A CA 1
ATOM 792 C C . LEU A 1 103 ? -13.3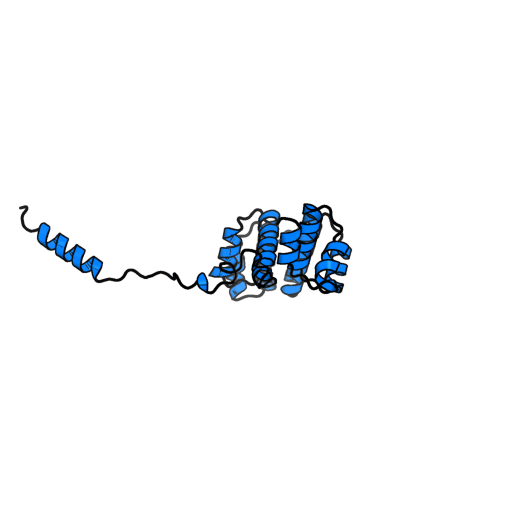99 2.378 12.296 1.00 94.50 103 LEU A C 1
ATOM 794 O O . LEU A 1 103 ? -13.098 3.362 12.976 1.00 94.50 103 LEU A O 1
ATOM 798 N N . LEU A 1 104 ? -13.610 2.457 10.980 1.00 94.25 104 LEU A N 1
ATOM 799 C CA . LEU A 1 104 ? -13.471 3.696 10.215 1.00 94.25 104 LEU A CA 1
ATOM 800 C C . LEU A 1 104 ? -14.478 4.766 10.653 1.00 94.25 104 LEU A C 1
ATOM 802 O O . LEU A 1 104 ? -14.128 5.943 10.748 1.00 94.25 104 LEU A O 1
ATOM 806 N N . ALA A 1 105 ? -15.718 4.382 10.967 1.00 92.75 105 ALA A N 1
ATOM 807 C CA . ALA A 1 105 ? -16.722 5.307 11.484 1.00 92.75 105 ALA A CA 1
ATOM 808 C C . ALA A 1 105 ? -16.326 5.898 12.848 1.00 92.75 105 ALA A C 1
ATOM 810 O O . ALA A 1 105 ? -16.529 7.093 13.070 1.00 92.75 105 ALA A O 1
ATOM 811 N N . LEU A 1 106 ? -15.730 5.096 13.739 1.00 93.50 106 LEU A N 1
ATOM 812 C CA . LEU A 1 106 ? -15.213 5.577 15.023 1.00 93.50 106 LEU A CA 1
ATOM 813 C C . LEU A 1 106 ? -14.021 6.529 14.831 1.00 93.50 106 LEU A C 1
ATOM 815 O O . LEU A 1 106 ? -13.985 7.582 15.474 1.00 93.50 106 LEU A O 1
ATOM 819 N N . LYS A 1 107 ? -13.092 6.208 13.915 1.00 93.94 107 LYS A N 1
ATOM 820 C CA . LYS A 1 107 ? -11.903 7.030 13.620 1.00 93.94 107 LYS A CA 1
ATOM 821 C C . LYS A 1 107 ? -12.249 8.440 13.131 1.00 93.94 107 LYS A C 1
ATOM 823 O O . LYS A 1 107 ? -11.502 9.370 13.408 1.00 93.94 107 LYS A O 1
ATOM 828 N N . LYS A 1 108 ? -13.408 8.660 12.495 1.00 91.44 108 LYS A N 1
ATOM 829 C CA . LYS A 1 108 ? -13.810 10.000 12.010 1.00 91.44 108 LYS A CA 1
ATOM 830 C C . LYS A 1 108 ? -13.768 11.103 13.074 1.00 91.44 108 LYS A C 1
ATOM 832 O O . LYS A 1 108 ? -13.537 12.253 12.725 1.00 91.44 108 LYS A O 1
ATOM 837 N N . ASN A 1 109 ? -14.000 10.765 14.345 1.00 90.88 109 ASN A N 1
ATOM 838 C CA . ASN A 1 109 ? -14.074 11.739 15.441 1.00 90.88 109 ASN A CA 1
ATOM 839 C C . ASN A 1 109 ? -13.128 11.412 16.610 1.00 90.88 109 ASN A C 1
ATOM 841 O O . ASN A 1 109 ? -13.302 11.952 17.703 1.00 90.88 109 ASN A O 1
ATOM 845 N N . ARG A 1 110 ? -12.191 10.477 16.429 1.00 93.94 110 ARG A N 1
ATOM 846 C CA . ARG A 1 110 ? -11.348 9.932 17.505 1.00 93.94 110 ARG A CA 1
ATOM 847 C C . ARG A 1 110 ? -9.934 9.663 17.005 1.00 93.94 110 ARG A C 1
ATOM 849 O O . ARG A 1 110 ? -9.693 9.670 15.806 1.00 93.94 110 ARG A O 1
ATOM 856 N N . THR A 1 111 ? -9.002 9.393 17.912 1.00 94.44 111 THR A N 1
ATOM 857 C CA . THR A 1 111 ? -7.666 8.903 17.533 1.00 94.44 111 THR A CA 1
ATOM 858 C C . THR A 1 111 ? -7.661 7.378 17.413 1.00 94.44 111 THR A C 1
ATOM 860 O O . THR A 1 111 ? -8.497 6.712 18.030 1.00 94.44 111 THR A O 1
ATOM 863 N N . TRP A 1 112 ? -6.714 6.788 16.671 1.00 95.38 112 TRP A N 1
ATOM 864 C CA . TRP A 1 112 ? -6.573 5.323 16.650 1.00 95.38 112 TRP A CA 1
ATOM 865 C C . TRP A 1 112 ? -6.284 4.745 18.036 1.00 95.38 112 TRP A C 1
ATOM 867 O O . TRP A 1 112 ? -6.780 3.667 18.356 1.00 95.38 112 TRP A O 1
ATOM 877 N N . ARG A 1 113 ?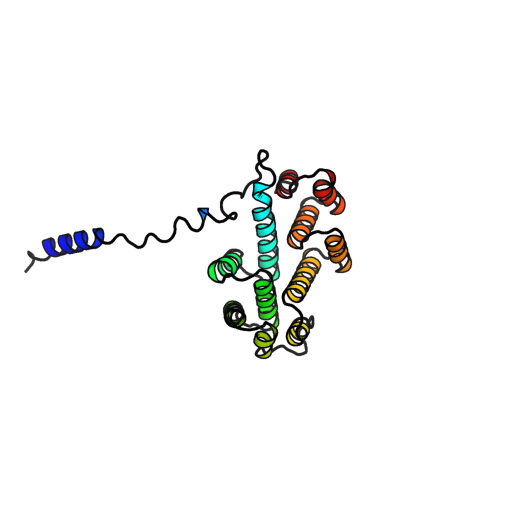 -5.583 5.494 18.897 1.00 94.12 113 ARG A N 1
ATOM 878 C CA . ARG A 1 113 ? -5.406 5.146 20.311 1.00 94.12 113 ARG A CA 1
ATOM 879 C C . ARG A 1 113 ? -6.749 4.885 21.000 1.00 94.12 113 ARG A C 1
ATOM 881 O O . ARG A 1 113 ? -6.919 3.841 21.627 1.00 94.12 113 ARG A O 1
ATOM 888 N N . ASP A 1 114 ? -7.698 5.808 20.854 1.00 93.38 114 ASP A N 1
ATOM 889 C CA . ASP A 1 114 ? -9.015 5.711 21.495 1.00 93.38 114 ASP A CA 1
ATOM 890 C C . ASP A 1 114 ? -9.855 4.586 20.881 1.00 93.38 114 ASP A C 1
ATOM 892 O O . ASP A 1 114 ? -10.479 3.809 21.601 1.00 93.38 114 ASP A O 1
ATOM 896 N N . VAL A 1 115 ? -9.848 4.470 19.546 1.00 94.38 115 VAL A N 1
ATOM 897 C CA . VAL A 1 115 ? -10.593 3.426 18.821 1.00 94.38 115 VAL A CA 1
ATOM 898 C C . VAL A 1 115 ? -10.120 2.036 19.238 1.00 94.38 115 VAL A C 1
ATOM 900 O O . VAL A 1 115 ? -10.942 1.161 19.516 1.00 94.38 115 VAL A O 1
ATOM 903 N N . LEU A 1 116 ? -8.801 1.838 19.314 1.00 91.81 116 LEU A N 1
ATOM 904 C CA . LEU A 1 116 ? -8.212 0.566 19.711 1.00 91.81 116 LEU A CA 1
ATOM 905 C C . LEU A 1 116 ? -8.345 0.295 21.203 1.00 91.81 116 LEU A C 1
ATOM 907 O O . LEU A 1 116 ? -8.390 -0.876 21.568 1.00 91.81 116 LEU A O 1
ATOM 911 N N . GLY A 1 117 ? -8.416 1.314 22.061 1.00 86.75 117 GLY A N 1
ATOM 912 C CA . GLY A 1 117 ? -8.619 1.142 23.504 1.00 86.75 117 GLY A CA 1
ATOM 913 C C . GLY A 1 117 ? -9.904 0.380 23.855 1.00 86.75 117 GLY A C 1
ATOM 914 O O . GLY A 1 117 ? -9.944 -0.317 24.864 1.00 86.75 117 GLY A O 1
ATOM 915 N N . GLU A 1 118 ? -10.918 0.444 22.989 1.00 82.38 118 GLU A N 1
ATOM 916 C CA . GLU A 1 118 ? -12.203 -0.251 23.152 1.00 82.38 118 GLU A CA 1
ATOM 917 C C . GLU A 1 118 ? -12.241 -1.656 22.517 1.00 82.38 118 GLU A C 1
ATOM 919 O O . GLU A 1 118 ? -13.239 -2.364 22.653 1.00 82.38 118 GLU A O 1
ATOM 924 N N . GLN A 1 119 ? -11.186 -2.076 21.810 1.00 81.69 119 GLN A N 1
ATOM 925 C CA . GLN A 1 119 ? -11.159 -3.374 21.125 1.00 81.69 119 GLN A CA 1
ATOM 926 C C . GLN A 1 119 ? -10.651 -4.505 22.037 1.00 81.69 119 GLN A C 1
ATOM 928 O O . GLN A 1 119 ? -9.745 -4.295 22.849 1.00 81.69 119 GLN A O 1
ATOM 933 N N . PRO A 1 120 ? -11.150 -5.742 21.888 1.00 79.06 120 PRO A N 1
ATOM 934 C CA . PRO A 1 120 ? -10.517 -6.907 22.489 1.00 79.06 120 PRO A CA 1
ATOM 935 C C . PRO A 1 120 ? -9.255 -7.251 21.685 1.00 79.06 120 PRO A C 1
ATOM 937 O O . PRO A 1 120 ? -9.307 -7.980 20.702 1.00 79.06 120 PRO A O 1
ATOM 940 N N . VAL A 1 121 ? -8.108 -6.696 22.074 1.00 73.00 121 VAL A N 1
ATOM 941 C CA . VAL A 1 121 ? -6.811 -7.106 21.511 1.00 73.00 121 VAL A CA 1
ATOM 942 C C . VAL A 1 121 ? -6.246 -8.164 22.436 1.00 73.00 121 VAL A C 1
ATOM 944 O O . VAL A 1 121 ? -6.017 -7.890 23.617 1.00 73.00 121 VAL A O 1
ATOM 947 N N . SER A 1 122 ? -6.075 -9.372 21.902 1.00 68.62 122 SER A N 1
ATOM 948 C CA . SER A 1 122 ? -5.397 -10.445 22.621 1.00 68.62 122 SER A CA 1
ATOM 949 C C . SER A 1 122 ? -3.979 -9.991 22.991 1.00 68.62 122 SER A C 1
ATOM 951 O O . SER A 1 122 ? -3.316 -9.397 22.141 1.00 68.62 122 SER A O 1
ATOM 953 N N . PRO A 1 123 ? -3.479 -10.293 24.204 1.00 63.72 123 PRO A N 1
ATOM 954 C CA . PRO A 1 123 ? -2.057 -10.149 24.524 1.00 63.72 123 PRO A CA 1
ATOM 955 C C . PRO A 1 123 ? -1.150 -10.900 23.537 1.00 63.72 123 PRO A C 1
ATOM 957 O O . PRO A 1 123 ? 0.002 -10.522 23.358 1.00 63.72 123 PRO A O 1
ATOM 960 N N . ASP A 1 124 ? -1.699 -11.925 22.879 1.00 60.06 124 ASP A N 1
ATOM 961 C CA . ASP A 1 124 ? -1.027 -12.752 21.877 1.00 60.06 124 ASP A CA 1
ATOM 962 C C . ASP A 1 124 ? -1.203 -12.219 20.441 1.00 60.06 124 ASP A C 1
ATOM 964 O O . ASP A 1 124 ? -0.959 -12.953 19.483 1.00 60.06 124 ASP A O 1
ATOM 968 N N . ALA A 1 125 ? -1.675 -10.977 20.253 1.00 65.75 125 ALA A N 1
ATOM 969 C CA . ALA A 1 125 ? -1.747 -10.366 18.926 1.00 65.75 125 ALA A CA 1
ATOM 970 C C . ALA A 1 125 ? -0.353 -10.401 18.278 1.00 65.75 125 ALA A C 1
ATOM 972 O O . ALA A 1 125 ? 0.603 -9.822 18.797 1.00 65.75 125 ALA A O 1
ATOM 973 N N . ALA A 1 126 ? -0.252 -11.125 17.162 1.00 59.03 126 ALA A N 1
ATOM 974 C CA . ALA A 1 126 ? 0.977 -11.796 16.739 1.00 59.03 126 ALA A CA 1
ATOM 975 C C . ALA A 1 126 ? 2.167 -10.870 16.425 1.00 59.03 126 ALA A C 1
ATOM 977 O O . ALA A 1 126 ? 3.302 -11.338 16.406 1.00 59.03 126 ALA A O 1
ATOM 978 N N . ASP A 1 127 ? 1.937 -9.580 16.178 1.00 76.38 127 ASP A N 1
ATOM 979 C CA . ASP A 1 127 ? 2.987 -8.616 15.819 1.00 76.38 127 ASP A CA 1
ATOM 980 C C . ASP A 1 127 ? 3.147 -7.441 16.796 1.00 76.38 127 ASP A C 1
ATOM 982 O O . ASP A 1 127 ? 4.024 -6.599 16.608 1.00 76.38 127 ASP A O 1
ATOM 986 N N . GLY A 1 128 ? 2.320 -7.355 17.843 1.00 87.19 128 GLY A N 1
ATOM 987 C CA . GLY A 1 128 ? 2.376 -6.266 18.821 1.00 87.19 128 GLY A CA 1
ATOM 988 C C . GLY A 1 128 ? 2.068 -4.863 18.270 1.00 87.19 128 GLY A C 1
ATOM 989 O O . GLY A 1 128 ? 2.112 -3.899 19.041 1.00 87.19 128 GLY A O 1
ATOM 990 N N . LEU A 1 129 ? 1.723 -4.701 16.986 1.00 91.94 129 LEU A N 1
ATOM 991 C CA . LEU A 1 129 ? 1.512 -3.386 16.372 1.00 91.94 129 LEU A CA 1
ATOM 992 C C . LEU A 1 129 ? 0.324 -2.656 17.009 1.00 91.94 129 LEU A C 1
ATOM 994 O O . LEU A 1 129 ? 0.426 -1.484 17.373 1.00 91.94 129 LEU A O 1
ATOM 998 N N . LEU A 1 130 ? -0.781 -3.366 17.258 1.00 91.88 130 LEU A N 1
ATOM 999 C CA . LEU A 1 130 ? -1.955 -2.788 17.922 1.00 91.88 130 LEU A CA 1
ATOM 1000 C C . LEU A 1 130 ? -1.640 -2.253 19.327 1.00 91.88 130 LEU A C 1
ATOM 1002 O O . LEU A 1 130 ? -2.235 -1.262 19.759 1.00 91.88 130 LEU A O 1
ATOM 1006 N N . HIS A 1 131 ? -0.688 -2.865 20.037 1.00 90.31 131 HIS A N 1
ATOM 1007 C CA . HIS A 1 131 ? -0.225 -2.352 21.325 1.00 90.31 131 HIS A CA 1
ATOM 1008 C C . HIS A 1 131 ? 0.554 -1.045 21.164 1.00 90.31 131 HIS A C 1
ATOM 1010 O O . HIS A 1 131 ? 0.312 -0.104 21.916 1.00 90.31 131 HIS A O 1
ATOM 1016 N N . GLN A 1 132 ? 1.423 -0.944 20.159 1.00 92.50 132 GLN A N 1
ATOM 1017 C CA . GLN A 1 132 ? 2.184 0.279 19.892 1.00 92.50 132 GLN A CA 1
ATOM 1018 C C . GLN A 1 132 ? 1.270 1.448 19.491 1.00 92.50 132 GLN A C 1
ATOM 1020 O O . GLN A 1 132 ? 1.436 2.567 19.986 1.00 92.50 132 GLN A O 1
ATOM 1025 N N . ILE A 1 133 ? 0.233 1.187 18.688 1.00 93.56 133 ILE A N 1
ATOM 1026 C CA . ILE A 1 133 ? -0.782 2.194 18.340 1.00 93.56 133 ILE A CA 1
ATOM 1027 C C . ILE A 1 133 ? -1.546 2.653 19.592 1.00 93.56 133 ILE A C 1
ATOM 1029 O O . ILE A 1 133 ? -1.722 3.853 19.812 1.00 93.56 133 ILE A O 1
ATOM 1033 N N . ARG A 1 134 ? -1.923 1.730 20.487 1.00 91.25 134 ARG A N 1
ATOM 1034 C CA . ARG A 1 134 ? -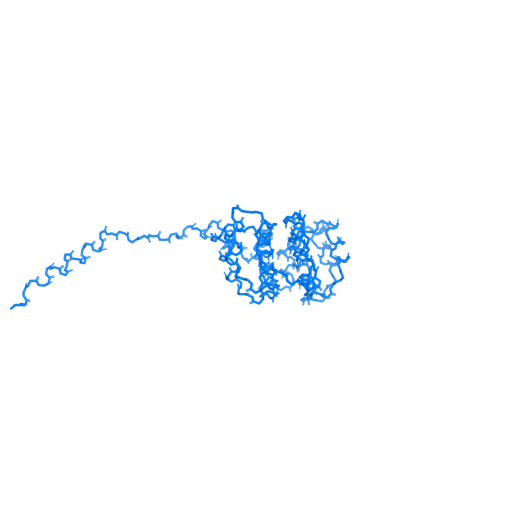2.530 2.072 21.792 1.00 91.25 134 ARG A CA 1
ATOM 1035 C C . ARG A 1 134 ? -1.602 2.867 22.707 1.00 91.25 134 ARG A C 1
ATOM 1037 O O . ARG A 1 134 ? -2.073 3.655 23.523 1.00 91.25 134 ARG A O 1
ATOM 1044 N N . SER A 1 135 ? -0.293 2.697 22.574 1.00 90.69 135 SER A N 1
ATOM 1045 C CA . SER A 1 135 ? 0.692 3.515 23.283 1.00 90.69 135 SER A CA 1
ATOM 1046 C C . SER A 1 135 ? 0.888 4.896 22.652 1.00 90.69 135 SER A C 1
ATOM 1048 O O . SER A 1 135 ? 1.524 5.753 23.260 1.00 90.69 135 SER A O 1
ATOM 1050 N N . GLY A 1 136 ? 0.280 5.166 21.491 1.00 91.56 136 GLY A N 1
ATOM 1051 C CA . GLY A 1 136 ? 0.305 6.477 20.854 1.00 91.56 136 GLY A CA 1
ATOM 1052 C C . GLY A 1 136 ? 1.246 6.629 19.671 1.00 91.56 136 GLY A C 1
ATOM 1053 O O . GLY A 1 136 ? 1.642 7.761 19.403 1.00 91.56 136 GLY A O 1
ATOM 1054 N N . MET A 1 137 ? 1.608 5.535 18.999 1.00 95.25 137 MET A N 1
ATOM 1055 C CA . MET A 1 137 ? 2.305 5.595 17.714 1.00 95.25 137 MET A CA 1
ATOM 1056 C C . MET A 1 137 ? 1.535 6.484 16.711 1.00 95.25 137 MET A C 1
ATOM 1058 O O . MET A 1 137 ? 0.307 6.380 16.652 1.00 95.25 137 MET A O 1
ATOM 1062 N N . PRO A 1 138 ? 2.225 7.344 15.936 1.00 96.12 138 PRO A N 1
ATOM 1063 C CA . PRO A 1 138 ? 1.613 8.111 14.851 1.00 96.12 138 PRO A CA 1
ATOM 1064 C C . PRO A 1 138 ? 0.943 7.225 13.791 1.00 96.12 138 PRO A C 1
ATOM 1066 O O . PRO A 1 138 ? 1.456 6.154 13.464 1.00 96.12 138 PRO A O 1
ATOM 1069 N N . ASP A 1 139 ? -0.170 7.695 13.225 1.00 94.88 139 ASP A N 1
ATOM 1070 C CA . ASP A 1 139 ? -0.985 6.952 12.252 1.00 94.88 139 ASP A CA 1
ATOM 1071 C C . ASP A 1 139 ? -0.168 6.578 10.995 1.00 94.88 139 ASP A C 1
ATOM 1073 O O . ASP A 1 139 ? -0.277 5.473 10.470 1.00 94.88 139 ASP A O 1
ATOM 1077 N N . GLU A 1 140 ? 0.692 7.478 10.526 1.00 94.50 140 GLU A N 1
ATOM 1078 C CA . GLU A 1 140 ? 1.562 7.273 9.368 1.00 94.50 140 GLU A CA 1
ATOM 1079 C C . GLU A 1 140 ? 2.593 6.176 9.641 1.00 94.50 140 GLU A C 1
ATOM 1081 O O . GLU A 1 140 ? 2.702 5.234 8.867 1.00 94.50 140 GLU A O 1
ATOM 1086 N N . GLN A 1 141 ? 3.261 6.226 10.796 1.00 95.50 141 GLN A N 1
ATOM 1087 C CA . GLN A 1 141 ? 4.228 5.198 11.186 1.00 95.50 141 GLN A CA 1
ATOM 1088 C C . GLN A 1 141 ? 3.563 3.824 11.349 1.00 95.50 141 GLN A C 1
ATOM 1090 O O . GLN A 1 141 ? 4.130 2.802 10.967 1.00 95.50 141 GLN A O 1
ATOM 1095 N N . ALA A 1 142 ? 2.350 3.787 11.902 1.00 95.81 142 ALA A N 1
ATOM 1096 C CA . ALA A 1 142 ? 1.589 2.551 12.015 1.00 95.81 142 ALA A CA 1
ATOM 1097 C C . ALA A 1 142 ? 1.226 1.982 10.636 1.00 95.81 142 ALA A C 1
ATOM 1099 O O . ALA A 1 142 ? 1.363 0.780 10.412 1.00 95.81 142 ALA A O 1
ATOM 1100 N N . ALA A 1 143 ? 0.789 2.833 9.706 1.00 96.00 143 ALA A N 1
ATOM 1101 C CA . ALA A 1 143 ? 0.476 2.433 8.340 1.00 96.00 143 ALA A CA 1
ATOM 1102 C C . ALA A 1 143 ? 1.711 1.930 7.577 1.00 96.00 143 ALA A C 1
ATOM 1104 O O . ALA A 1 143 ? 1.606 0.938 6.854 1.00 96.00 143 ALA A O 1
ATOM 1105 N N . ASP A 1 144 ? 2.869 2.559 7.783 1.00 94.88 144 ASP A N 1
ATOM 1106 C CA . ASP A 1 144 ? 4.143 2.139 7.199 1.00 94.88 144 ASP A CA 1
ATOM 1107 C C . ASP A 1 144 ? 4.525 0.731 7.666 1.00 94.88 144 ASP A C 1
ATOM 1109 O O . ASP A 1 144 ? 4.833 -0.124 6.839 1.00 94.88 144 ASP A O 1
ATOM 1113 N N . LEU A 1 145 ? 4.393 0.434 8.965 1.00 94.38 145 LEU A N 1
ATOM 1114 C CA . LEU A 1 145 ? 4.651 -0.910 9.498 1.00 94.38 145 LEU A CA 1
ATOM 1115 C C . LEU A 1 145 ? 3.691 -1.965 8.928 1.00 94.38 145 LEU A C 1
ATOM 1117 O O . LEU A 1 145 ? 4.110 -3.089 8.642 1.00 94.38 145 LEU A O 1
ATOM 1121 N N . VAL A 1 146 ? 2.414 -1.615 8.718 1.00 95.56 146 VAL A N 1
ATOM 1122 C CA . VAL A 1 146 ? 1.468 -2.506 8.021 1.00 95.56 146 VAL A CA 1
ATOM 1123 C C . VAL A 1 146 ? 1.928 -2.743 6.579 1.00 95.56 146 VAL A C 1
ATOM 1125 O O . VAL A 1 146 ? 1.943 -3.887 6.128 1.00 95.56 146 VAL A O 1
ATOM 1128 N N . MET A 1 147 ? 2.345 -1.697 5.861 1.00 95.44 147 MET A N 1
ATOM 1129 C CA . MET A 1 147 ? 2.825 -1.819 4.482 1.00 95.44 147 MET A CA 1
ATOM 1130 C C . MET A 1 147 ? 4.105 -2.642 4.366 1.00 95.44 147 MET A C 1
ATOM 1132 O O . MET A 1 147 ? 4.184 -3.518 3.505 1.00 95.44 147 MET A O 1
ATOM 1136 N N . GLU A 1 148 ? 5.086 -2.408 5.233 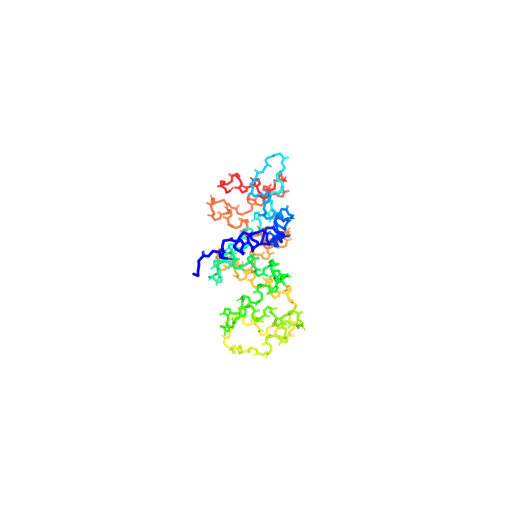1.00 94.25 148 GLU A N 1
ATOM 1137 C CA . GLU A 1 148 ? 6.334 -3.173 5.278 1.00 94.25 148 GLU A CA 1
ATOM 1138 C C . GLU A 1 148 ? 6.061 -4.653 5.526 1.00 94.25 148 GLU A C 1
ATOM 1140 O O . GLU A 1 148 ? 6.628 -5.505 4.836 1.00 94.25 148 GLU A O 1
ATOM 1145 N N . LYS A 1 149 ? 5.139 -4.968 6.444 1.00 92.50 149 LYS A N 1
ATOM 1146 C CA . LYS A 1 149 ? 4.696 -6.341 6.694 1.00 92.50 149 LYS A CA 1
ATOM 1147 C C . LYS A 1 149 ? 4.069 -6.963 5.445 1.00 92.50 149 LYS A C 1
ATOM 1149 O O . LYS A 1 149 ? 4.499 -8.032 5.018 1.00 92.50 149 LYS A O 1
ATOM 1154 N N . MET A 1 150 ? 3.113 -6.272 4.822 1.00 94.88 150 MET A N 1
ATOM 1155 C CA . MET A 1 150 ? 2.436 -6.745 3.608 1.00 94.88 150 MET A CA 1
ATOM 1156 C C . MET A 1 150 ? 3.419 -7.014 2.462 1.00 94.88 150 MET A C 1
ATOM 1158 O O . MET A 1 150 ? 3.305 -8.025 1.770 1.00 94.88 150 MET A O 1
ATOM 1162 N N . ILE A 1 151 ? 4.395 -6.126 2.264 1.00 95.56 151 ILE A N 1
ATOM 1163 C CA . ILE A 1 151 ? 5.428 -6.271 1.231 1.00 95.56 151 ILE A CA 1
ATOM 1164 C C . ILE A 1 151 ? 6.365 -7.436 1.568 1.00 95.56 151 ILE A C 1
ATOM 1166 O O . ILE A 1 151 ? 6.629 -8.273 0.704 1.00 95.56 151 ILE A O 1
ATOM 1170 N N . SER A 1 152 ? 6.834 -7.520 2.815 1.00 93.44 152 SER A N 1
ATOM 1171 C CA . SER A 1 152 ? 7.736 -8.587 3.271 1.00 93.44 152 SER A CA 1
ATOM 1172 C C . SER A 1 152 ? 7.111 -9.965 3.072 1.00 93.44 152 SER A C 1
ATOM 1174 O O . SER A 1 152 ? 7.764 -10.872 2.560 1.00 93.44 152 SER A O 1
ATOM 1176 N N . GLU A 1 153 ? 5.830 -10.110 3.413 1.00 92.62 153 GLU A N 1
ATOM 1177 C CA . GLU A 1 153 ? 5.086 -11.358 3.251 1.00 92.62 153 GLU A CA 1
ATOM 1178 C C . GLU A 1 153 ? 4.821 -11.691 1.777 1.00 92.62 153 GLU A C 1
ATOM 1180 O O . GLU A 1 153 ? 5.035 -12.829 1.360 1.00 92.62 153 GLU A O 1
ATOM 1185 N N . ARG A 1 154 ? 4.395 -10.711 0.965 1.00 93.75 154 ARG A N 1
ATOM 1186 C CA . ARG A 1 154 ? 4.017 -10.949 -0.439 1.00 93.75 154 ARG A CA 1
ATOM 1187 C C . ARG A 1 154 ? 5.200 -11.285 -1.345 1.00 93.75 154 ARG A C 1
ATOM 1189 O O . ARG A 1 154 ? 5.037 -12.075 -2.277 1.00 93.75 154 ARG A O 1
ATOM 1196 N N . PHE A 1 155 ? 6.345 -10.654 -1.105 1.00 92.62 155 PHE A N 1
ATOM 1197 C CA . PHE A 1 155 ? 7.534 -10.753 -1.957 1.00 92.62 155 PHE A CA 1
ATOM 1198 C C . PHE A 1 155 ? 8.672 -11.553 -1.308 1.00 92.62 155 PHE A C 1
ATOM 1200 O O . PHE A 1 155 ? 9.748 -11.661 -1.892 1.00 92.62 155 PHE A O 1
ATOM 1207 N N . VAL A 1 156 ? 8.447 -12.108 -0.108 1.00 88.69 156 VAL A N 1
ATOM 1208 C CA . VAL A 1 156 ? 9.442 -12.854 0.683 1.00 88.69 156 VAL A CA 1
ATOM 1209 C C . VAL A 1 156 ? 10.725 -12.028 0.870 1.00 88.69 156 VAL A C 1
ATOM 1211 O O . VAL A 1 156 ? 11.838 -12.478 0.595 1.00 88.69 156 VAL A O 1
ATOM 1214 N N . ARG A 1 157 ? 10.557 -10.773 1.304 1.00 82.56 157 ARG A N 1
ATOM 1215 C CA . ARG A 1 157 ? 11.642 -9.792 1.475 1.00 82.56 157 ARG A CA 1
ATOM 1216 C C . ARG A 1 157 ? 11.943 -9.553 2.944 1.00 82.56 157 ARG A C 1
ATOM 1218 O O . ARG A 1 157 ? 11.050 -9.607 3.786 1.00 82.56 157 ARG A O 1
ATOM 1225 N N . GLN A 1 158 ? 13.206 -9.266 3.244 1.00 77.44 158 GLN A N 1
ATOM 1226 C CA . GLN A 1 158 ? 13.600 -8.823 4.578 1.00 77.44 158 GLN A CA 1
ATOM 1227 C C . GLN A 1 158 ? 13.244 -7.338 4.767 1.00 77.44 158 GLN A C 1
ATOM 1229 O O . GLN A 1 158 ? 13.424 -6.561 3.828 1.00 77.44 158 GLN A O 1
ATOM 1234 N N . PRO A 1 159 ? 12.839 -6.900 5.974 1.00 76.50 159 PRO A N 1
ATOM 1235 C CA . PRO A 1 159 ? 12.523 -5.493 6.241 1.00 76.50 159 PRO A CA 1
ATOM 1236 C C . PRO A 1 159 ? 13.640 -4.513 5.846 1.00 76.50 159 PRO A C 1
ATOM 1238 O O . PRO A 1 159 ? 13.365 -3.442 5.315 1.00 76.50 159 PRO A O 1
ATOM 1241 N N . GLY A 1 160 ? 14.911 -4.905 6.012 1.00 80.38 160 GLY A N 1
ATOM 1242 C CA . GLY A 1 160 ? 16.058 -4.078 5.615 1.00 80.38 160 GLY A CA 1
ATOM 1243 C C . GLY A 1 160 ? 16.168 -3.823 4.105 1.00 80.38 160 GLY A C 1
ATOM 1244 O O . GLY A 1 160 ? 16.691 -2.788 3.708 1.00 80.38 160 GLY A O 1
ATOM 1245 N N . GLU A 1 161 ? 15.646 -4.717 3.257 1.00 87.06 161 GLU A N 1
ATOM 1246 C CA . GLU A 1 161 ? 15.591 -4.487 1.803 1.00 87.06 161 GLU A CA 1
ATOM 1247 C C . GLU A 1 161 ? 14.538 -3.430 1.445 1.00 87.06 161 GLU A C 1
ATOM 1249 O O . GLU A 1 161 ? 14.734 -2.648 0.518 1.00 87.06 161 GLU A O 1
ATOM 1254 N N . ILE A 1 162 ? 13.430 -3.381 2.190 1.00 92.00 162 ILE A N 1
ATOM 1255 C CA . ILE A 1 162 ? 12.368 -2.389 1.986 1.00 92.00 162 ILE A CA 1
ATOM 1256 C C . ILE A 1 162 ? 12.841 -1.014 2.460 1.00 92.00 162 ILE A C 1
ATOM 1258 O O . ILE A 1 162 ? 12.654 -0.030 1.746 1.00 92.00 162 ILE A O 1
ATOM 1262 N N . GLU A 1 163 ? 13.499 -0.951 3.621 1.00 90.81 163 GLU A N 1
ATOM 1263 C CA . GLU A 1 163 ? 14.054 0.301 4.141 1.00 90.81 163 GLU A CA 1
ATOM 1264 C C . GLU A 1 163 ? 15.108 0.884 3.194 1.00 90.81 163 GLU A C 1
ATOM 1266 O O . GLU A 1 163 ? 15.049 2.069 2.890 1.00 90.81 163 GLU A O 1
ATOM 1271 N N . ALA A 1 164 ? 15.984 0.056 2.613 1.00 91.56 164 ALA A N 1
ATOM 1272 C CA . ALA A 1 164 ? 16.947 0.522 1.614 1.00 91.56 164 ALA A CA 1
ATOM 1273 C C . ALA A 1 164 ? 16.265 1.175 0.392 1.00 91.56 164 ALA A C 1
ATOM 1275 O O . ALA A 1 164 ? 16.725 2.197 -0.110 1.00 91.56 164 ALA A O 1
ATOM 1276 N N . LEU A 1 165 ? 15.131 0.636 -0.075 1.00 93.62 165 LEU A N 1
ATOM 1277 C CA . LEU A 1 165 ? 14.359 1.249 -1.165 1.00 93.62 165 LEU A CA 1
ATOM 1278 C C . LEU A 1 165 ? 13.676 2.562 -0.738 1.00 93.62 165 LEU A C 1
ATOM 1280 O O . LEU A 1 165 ? 13.527 3.474 -1.554 1.00 93.62 165 LEU A O 1
ATOM 1284 N N . LYS A 1 166 ? 13.280 2.691 0.531 1.00 93.88 166 LYS A N 1
ATOM 1285 C CA . LYS A 1 166 ? 12.760 3.954 1.081 1.00 93.88 166 LYS A CA 1
ATOM 1286 C C . LYS A 1 166 ? 13.860 5.001 1.233 1.00 93.88 166 LYS A C 1
ATOM 1288 O O . LYS A 1 166 ? 13.623 6.157 0.901 1.00 93.88 166 LYS A O 1
ATOM 1293 N N . GLU A 1 167 ? 15.060 4.611 1.662 1.00 92.69 167 GLU A N 1
ATOM 1294 C CA . GLU A 1 167 ? 16.242 5.485 1.734 1.00 92.69 167 GLU A CA 1
ATOM 1295 C C . GLU A 1 167 ? 16.670 5.983 0.351 1.00 92.69 167 GLU A C 1
ATOM 1297 O O . GLU A 1 167 ? 17.113 7.122 0.200 1.00 92.69 167 GLU A O 1
ATOM 1302 N N . GLU A 1 168 ? 16.462 5.164 -0.681 1.00 90.38 168 GLU A N 1
ATOM 1303 C CA . GLU A 1 168 ? 16.587 5.608 -2.064 1.00 90.38 168 GLU A CA 1
ATOM 1304 C C . GLU A 1 168 ? 15.553 6.703 -2.387 1.00 90.38 168 GLU A C 1
ATOM 1306 O O . GLU A 1 168 ? 15.811 7.545 -3.243 1.00 90.38 168 GLU A O 1
ATOM 1311 N N . GLY A 1 169 ? 14.413 6.763 -1.702 1.00 92.44 169 GLY A N 1
ATOM 1312 C CA . GLY A 1 169 ? 13.365 7.776 -1.865 1.00 92.44 169 GLY A CA 1
ATOM 1313 C C . GLY A 1 169 ? 12.129 7.263 -2.597 1.00 92.44 169 GLY A C 1
ATOM 1314 O O . GLY A 1 169 ? 11.411 8.066 -3.189 1.00 92.44 169 GLY A O 1
ATOM 1315 N N . LEU A 1 170 ? 11.918 5.942 -2.635 1.00 95.06 170 LEU A N 1
ATOM 1316 C CA . LEU A 1 170 ? 10.693 5.367 -3.183 1.00 95.06 170 LEU A CA 1
ATOM 1317 C C . LEU A 1 170 ? 9.579 5.395 -2.139 1.00 95.06 170 LEU A C 1
ATOM 1319 O O . LEU A 1 170 ? 9.760 5.005 -0.985 1.00 95.06 170 LEU A O 1
ATOM 1323 N N . GLU A 1 171 ? 8.385 5.738 -2.599 1.00 94.31 171 GLU A N 1
ATOM 1324 C CA . GLU A 1 171 ? 7.157 5.547 -1.842 1.00 94.31 171 GLU A CA 1
ATOM 1325 C C . GLU A 1 171 ? 6.750 4.065 -1.844 1.00 94.31 171 GLU A C 1
ATOM 1327 O O . GLU A 1 171 ? 6.982 3.336 -2.813 1.00 94.31 171 GLU A O 1
ATOM 1332 N N . PHE A 1 172 ? 6.021 3.603 -0.822 1.00 95.00 172 PHE A N 1
ATOM 1333 C CA . PHE A 1 172 ? 5.576 2.201 -0.750 1.00 95.00 172 PHE A CA 1
ATOM 1334 C C . PHE A 1 172 ? 4.844 1.714 -2.002 1.00 95.00 172 PHE A C 1
ATOM 1336 O O . PHE A 1 172 ? 5.016 0.574 -2.421 1.00 95.00 172 PHE A O 1
ATOM 1343 N N . ARG A 1 173 ? 4.028 2.565 -2.631 1.00 94.81 173 ARG A N 1
ATOM 1344 C CA . ARG A 1 173 ? 3.307 2.192 -3.860 1.00 94.81 173 ARG A CA 1
ATOM 1345 C C . ARG A 1 173 ? 4.257 1.923 -5.027 1.00 94.81 173 ARG A C 1
ATOM 1347 O O . ARG A 1 173 ? 3.977 1.044 -5.837 1.00 94.81 173 ARG A O 1
ATOM 1354 N N . GLU A 1 174 ? 5.360 2.659 -5.092 1.00 96.69 174 GLU A N 1
ATOM 1355 C CA . GLU A 1 174 ? 6.412 2.468 -6.087 1.00 96.69 174 GLU A CA 1
ATOM 1356 C C . GLU A 1 174 ? 7.220 1.213 -5.774 1.00 96.69 174 GLU A C 1
ATOM 1358 O O . GLU A 1 174 ? 7.481 0.435 -6.683 1.00 96.69 174 GLU A O 1
ATOM 1363 N N . ILE A 1 175 ? 7.520 0.949 -4.496 1.00 96.88 175 ILE A N 1
ATOM 1364 C CA . ILE A 1 175 ? 8.166 -0.299 -4.059 1.00 96.88 175 ILE A CA 1
ATOM 1365 C C . ILE A 1 175 ? 7.320 -1.512 -4.461 1.00 96.88 175 ILE A C 1
ATOM 1367 O O . ILE A 1 175 ? 7.836 -2.455 -5.056 1.00 96.88 175 ILE A O 1
ATOM 1371 N N . VAL A 1 176 ? 6.009 -1.490 -4.200 1.00 96.50 176 VAL A N 1
ATOM 1372 C CA . VAL A 1 176 ? 5.121 -2.603 -4.574 1.00 96.50 176 VAL A CA 1
ATOM 1373 C C . VAL A 1 176 ? 5.093 -2.782 -6.094 1.00 96.50 176 VAL A C 1
ATOM 1375 O O . VAL A 1 176 ? 5.165 -3.916 -6.565 1.00 96.50 176 VAL A O 1
ATOM 1378 N N . LEU A 1 177 ? 5.014 -1.698 -6.876 1.00 97.12 177 LEU A N 1
ATOM 1379 C CA . LEU A 1 177 ? 5.061 -1.782 -8.340 1.00 97.12 177 LEU A CA 1
ATOM 1380 C C . LEU A 1 177 ? 6.401 -2.342 -8.829 1.00 97.12 177 LEU A C 1
ATOM 1382 O O . LEU A 1 177 ? 6.407 -3.252 -9.654 1.00 97.12 177 LEU A O 1
ATOM 1386 N N . LEU A 1 178 ? 7.513 -1.839 -8.297 1.00 97.06 178 LEU A N 1
ATOM 1387 C CA . LEU A 1 178 ? 8.864 -2.283 -8.618 1.00 97.06 178 LEU A CA 1
ATOM 1388 C C . LEU A 1 178 ? 9.019 -3.791 -8.400 1.00 97.06 178 LEU A C 1
ATOM 1390 O O . LEU A 1 178 ? 9.450 -4.507 -9.303 1.00 97.06 178 LEU A O 1
ATOM 1394 N N . LEU A 1 179 ? 8.624 -4.275 -7.222 1.00 96.00 179 LEU A N 1
ATOM 1395 C CA . LEU A 1 179 ? 8.707 -5.692 -6.878 1.00 96.00 179 LEU A CA 1
ATOM 1396 C C . LEU A 1 179 ? 7.725 -6.537 -7.701 1.00 96.00 179 LEU A C 1
ATOM 1398 O O . LEU A 1 179 ? 8.081 -7.626 -8.138 1.00 96.00 179 LEU A O 1
ATOM 1402 N N . THR A 1 180 ? 6.533 -6.016 -8.007 1.00 95.50 180 THR A N 1
ATOM 1403 C CA . THR A 1 180 ? 5.573 -6.689 -8.902 1.00 95.50 180 THR A CA 1
ATOM 1404 C C . THR A 1 180 ? 6.146 -6.865 -10.310 1.00 95.50 180 THR A C 1
ATOM 1406 O O . THR A 1 180 ? 6.001 -7.931 -10.906 1.00 95.50 180 THR A O 1
ATOM 1409 N N . LEU A 1 181 ? 6.807 -5.839 -10.852 1.00 96.00 181 LEU A N 1
ATOM 1410 C CA . LEU A 1 181 ? 7.459 -5.900 -12.161 1.00 96.00 181 LEU A CA 1
ATOM 1411 C C . LEU A 1 181 ? 8.639 -6.876 -12.159 1.00 96.00 181 LEU A C 1
ATOM 1413 O O . LEU A 1 181 ? 8.812 -7.625 -13.123 1.00 96.00 181 LEU A O 1
ATOM 1417 N N . ALA A 1 182 ? 9.426 -6.890 -11.081 1.00 95.31 182 ALA A N 1
ATOM 1418 C CA . ALA A 1 182 ? 10.537 -7.820 -10.912 1.00 95.31 182 ALA A CA 1
ATOM 1419 C C . ALA A 1 182 ? 10.048 -9.275 -10.882 1.00 95.31 182 ALA A C 1
ATOM 1421 O O . ALA A 1 182 ? 10.527 -10.095 -11.663 1.00 95.31 182 ALA A O 1
ATOM 1422 N N . ASP A 1 183 ? 9.029 -9.572 -10.073 1.00 94.00 183 ASP A N 1
ATOM 1423 C CA . ASP A 1 183 ? 8.407 -10.898 -9.997 1.00 94.00 183 ASP A CA 1
ATOM 1424 C C . ASP A 1 183 ? 7.784 -11.322 -11.336 1.00 94.00 183 ASP A C 1
ATOM 1426 O O . ASP A 1 183 ? 7.913 -12.475 -11.746 1.00 94.00 183 ASP A O 1
ATOM 1430 N N . HIS A 1 184 ? 7.116 -10.396 -12.033 1.00 94.06 184 HIS A N 1
ATOM 1431 C CA . HIS A 1 184 ? 6.457 -10.680 -13.309 1.00 94.06 184 HIS A CA 1
ATOM 1432 C C . HIS A 1 184 ? 7.453 -10.989 -14.435 1.00 94.06 184 HIS A C 1
ATOM 1434 O O . HIS A 1 184 ? 7.237 -11.907 -15.225 1.00 94.06 184 HIS A O 1
ATOM 1440 N N . SER A 1 185 ? 8.529 -10.207 -14.523 1.00 93.94 185 SER A N 1
ATOM 1441 C CA . SER A 1 185 ? 9.480 -10.262 -15.640 1.00 93.94 185 SER A CA 1
ATOM 1442 C C . SER A 1 185 ? 10.723 -11.112 -15.368 1.00 93.94 185 SER A C 1
ATOM 1444 O O . SER A 1 185 ? 11.467 -11.411 -16.301 1.00 93.94 185 SER A O 1
ATOM 1446 N N . GLY A 1 186 ? 10.989 -11.457 -14.105 1.00 93.50 186 GLY A N 1
ATOM 1447 C CA . GLY A 1 186 ? 12.255 -12.047 -13.665 1.00 93.50 186 GLY A CA 1
ATOM 1448 C C . GLY A 1 186 ? 13.445 -11.079 -13.713 1.00 93.50 186 GLY A C 1
ATOM 1449 O O . GLY A 1 186 ? 14.589 -11.514 -13.580 1.00 93.50 186 GLY A O 1
ATOM 1450 N N . THR A 1 187 ? 13.204 -9.782 -13.934 1.00 94.69 187 THR A N 1
ATOM 1451 C CA . THR A 1 187 ? 14.257 -8.760 -13.992 1.00 94.69 187 THR A CA 1
ATOM 1452 C C . THR A 1 187 ? 14.635 -8.305 -12.589 1.00 94.69 187 THR A C 1
ATOM 1454 O O . THR A 1 187 ? 13.780 -8.130 -11.726 1.00 94.69 187 THR A O 1
ATOM 1457 N N . ASP A 1 188 ? 15.926 -8.069 -12.372 1.00 93.69 188 ASP A N 1
ATOM 1458 C CA . ASP A 1 188 ? 16.437 -7.530 -11.117 1.00 93.69 188 ASP A CA 1
ATOM 1459 C C . ASP A 1 188 ? 15.797 -6.158 -10.768 1.00 93.69 188 ASP A C 1
ATOM 1461 O O . ASP A 1 188 ? 15.775 -5.262 -11.624 1.00 93.69 188 ASP A O 1
ATOM 1465 N N . PRO A 1 189 ? 15.301 -5.952 -9.526 1.00 94.38 189 PRO A N 1
ATOM 1466 C CA . PRO A 1 189 ? 14.686 -4.691 -9.111 1.00 94.38 189 PRO A CA 1
ATOM 1467 C C . PRO A 1 189 ? 15.578 -3.462 -9.318 1.00 94.38 189 PRO A C 1
ATOM 1469 O O . PRO A 1 189 ? 15.082 -2.423 -9.751 1.00 94.38 189 PRO A O 1
ATOM 1472 N N . ALA A 1 190 ? 16.890 -3.547 -9.077 1.00 93.88 190 ALA A N 1
ATOM 1473 C CA . ALA A 1 190 ? 17.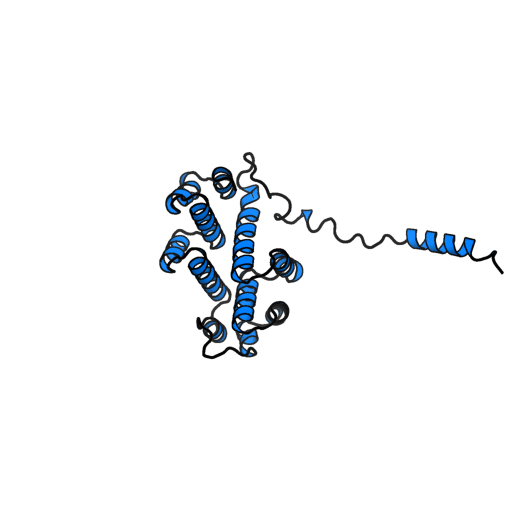771 -2.391 -9.265 1.00 93.88 190 ALA A CA 1
ATOM 1474 C C . ALA A 1 190 ? 17.857 -1.985 -10.747 1.00 93.88 190 ALA A C 1
ATOM 1476 O O . ALA A 1 190 ? 17.878 -0.795 -11.070 1.00 93.88 190 ALA A O 1
ATOM 1477 N N . SER A 1 191 ? 17.813 -2.961 -11.658 1.00 95.06 191 SER A N 1
ATOM 1478 C CA . SER A 1 191 ? 17.772 -2.717 -13.106 1.00 95.06 191 SER A CA 1
ATOM 1479 C C . SER A 1 191 ? 16.471 -2.043 -13.558 1.00 95.06 191 SER A C 1
ATOM 1481 O O . SER A 1 191 ? 16.498 -1.176 -14.433 1.00 95.06 191 SER A O 1
ATOM 1483 N N . ILE A 1 192 ? 15.330 -2.394 -12.957 1.00 96.50 192 ILE A N 1
ATOM 1484 C CA . ILE A 1 192 ? 14.048 -1.717 -13.214 1.00 96.50 192 ILE A CA 1
ATOM 1485 C C . ILE A 1 192 ? 14.086 -0.292 -12.649 1.00 96.50 192 ILE A C 1
ATOM 1487 O O . ILE A 1 192 ? 13.730 0.661 -13.343 1.00 96.50 192 ILE A O 1
ATOM 1491 N N . LEU A 1 193 ? 14.578 -0.121 -11.420 1.00 95.69 193 LEU A N 1
ATOM 1492 C CA . LEU A 1 193 ? 14.680 1.187 -10.777 1.00 95.69 193 LEU A CA 1
ATOM 1493 C C . LEU A 1 193 ? 15.596 2.149 -11.551 1.00 95.69 193 LEU A C 1
ATOM 1495 O O . LEU A 1 193 ? 15.288 3.337 -11.678 1.00 95.69 193 LEU A O 1
ATOM 1499 N N . ALA A 1 194 ? 16.688 1.642 -12.128 1.00 95.12 194 ALA A N 1
ATOM 1500 C CA . ALA A 1 194 ? 17.573 2.426 -12.984 1.00 95.12 194 ALA A CA 1
ATOM 1501 C C . ALA A 1 194 ? 16.839 3.007 -14.207 1.00 95.12 194 ALA A C 1
ATOM 1503 O O . ALA A 1 194 ? 17.109 4.146 -14.588 1.00 95.12 194 ALA A O 1
ATOM 1504 N N . GLN A 1 195 ? 15.862 2.294 -14.783 1.00 95.12 195 GLN A N 1
ATOM 1505 C CA . GLN A 1 195 ? 15.053 2.830 -15.885 1.00 95.12 195 GLN A CA 1
ATOM 1506 C C . GLN A 1 195 ? 14.232 4.053 -15.458 1.00 95.12 195 GLN A C 1
ATOM 1508 O O . GLN A 1 195 ? 14.128 5.017 -16.216 1.00 95.12 195 GLN A O 1
ATOM 1513 N N . HIS A 1 196 ? 13.691 4.045 -14.240 1.00 94.56 196 HIS A N 1
ATOM 1514 C CA . HIS A 1 196 ? 12.942 5.182 -13.715 1.00 94.56 196 HIS A CA 1
ATOM 1515 C C . HIS A 1 196 ? 13.868 6.366 -13.403 1.00 94.56 196 HIS A C 1
ATOM 1517 O O . HIS A 1 196 ? 13.654 7.478 -13.882 1.00 94.56 196 HIS A O 1
ATOM 1523 N N . ARG A 1 197 ? 14.947 6.121 -12.651 1.00 91.44 197 ARG A N 1
ATOM 1524 C CA . ARG A 1 197 ? 15.819 7.189 -12.130 1.00 91.44 197 ARG A CA 1
ATOM 1525 C C . ARG A 1 197 ? 16.795 7.756 -13.146 1.00 91.44 197 ARG A C 1
ATOM 1527 O O . ARG A 1 197 ? 17.000 8.963 -13.188 1.00 91.44 197 ARG A O 1
ATOM 1534 N N . GLN A 1 198 ? 17.442 6.890 -13.919 1.00 90.31 198 GLN A N 1
ATOM 1535 C CA . GLN A 1 198 ? 18.539 7.287 -14.804 1.00 90.31 198 GLN A CA 1
ATOM 1536 C C . GLN A 1 198 ? 18.020 7.638 -16.196 1.00 90.31 198 GLN A C 1
ATOM 1538 O O . GLN A 1 198 ? 18.464 8.619 -16.786 1.00 90.31 198 GLN A O 1
ATOM 1543 N N . ASN A 1 199 ? 17.047 6.872 -16.699 1.00 90.44 199 ASN A N 1
ATOM 1544 C CA . ASN A 1 199 ? 16.485 7.094 -18.034 1.00 90.44 199 ASN A CA 1
ATOM 1545 C C . ASN A 1 199 ? 15.243 8.001 -18.015 1.00 90.44 199 ASN A C 1
ATOM 1547 O O . ASN A 1 199 ? 14.732 8.344 -19.080 1.00 90.44 199 ASN A O 1
ATOM 1551 N N . GLY A 1 200 ? 14.755 8.385 -16.828 1.00 91.88 200 GLY A N 1
ATOM 1552 C CA . GLY A 1 200 ? 13.607 9.278 -16.666 1.00 91.88 200 GLY A CA 1
ATOM 1553 C C . GLY A 1 200 ? 12.290 8.693 -17.178 1.00 91.88 200 GLY A C 1
ATOM 1554 O O . GLY A 1 200 ? 11.388 9.452 -17.534 1.00 91.88 200 GLY A O 1
ATOM 1555 N N . LEU A 1 201 ? 12.179 7.362 -17.274 1.00 95.56 201 LEU A N 1
ATOM 1556 C CA . LEU A 1 201 ? 10.945 6.722 -17.721 1.00 95.56 201 LEU A CA 1
ATOM 1557 C C . LEU A 1 201 ? 9.870 6.818 -16.638 1.00 95.56 201 LEU A C 1
ATOM 1559 O O . LEU A 1 201 ? 10.143 6.627 -15.454 1.00 95.56 201 LEU A O 1
ATOM 1563 N N . SER A 1 202 ? 8.630 7.060 -17.055 1.00 96.50 202 SER A N 1
ATOM 1564 C CA . SER A 1 202 ? 7.478 6.967 -16.161 1.00 96.50 202 SER A CA 1
ATOM 1565 C C . SER A 1 202 ? 7.240 5.524 -15.716 1.00 96.50 202 SER A C 1
ATOM 1567 O O . SER A 1 202 ? 7.629 4.568 -16.400 1.00 96.50 202 SER A O 1
ATOM 1569 N N . TRP A 1 203 ? 6.552 5.349 -14.590 1.00 97.06 203 TRP A N 1
ATOM 1570 C CA . TRP A 1 203 ? 6.208 4.013 -14.103 1.00 97.06 203 TRP A CA 1
ATOM 1571 C C . TRP A 1 203 ? 5.326 3.252 -15.091 1.00 97.06 203 TRP A C 1
ATOM 1573 O O . TRP A 1 203 ? 5.504 2.049 -15.287 1.00 97.06 203 TRP A O 1
ATOM 1583 N N . SER A 1 204 ? 4.412 3.951 -15.760 1.00 95.50 204 SER A N 1
ATOM 1584 C CA . SER A 1 204 ? 3.558 3.354 -16.784 1.00 95.50 204 SER A CA 1
ATOM 1585 C C . SER A 1 204 ? 4.289 3.029 -18.087 1.00 95.50 204 SER A C 1
ATOM 1587 O O . SER A 1 204 ? 3.955 2.019 -18.701 1.00 95.50 204 SER A O 1
ATOM 1589 N N . ALA A 1 205 ? 5.326 3.780 -18.475 1.00 96.81 205 ALA A N 1
ATOM 1590 C CA . ALA A 1 205 ? 6.191 3.393 -19.593 1.00 96.81 205 ALA A CA 1
ATOM 1591 C C . ALA A 1 205 ? 6.964 2.104 -19.279 1.00 96.81 205 ALA A C 1
ATOM 1593 O O . ALA A 1 205 ? 7.031 1.198 -20.108 1.00 96.81 205 ALA A O 1
ATOM 1594 N N . ILE A 1 206 ? 7.520 2.004 -18.067 1.00 97.06 206 ILE A N 1
ATOM 1595 C CA . ILE A 1 206 ? 8.240 0.809 -17.615 1.00 97.06 206 ILE A CA 1
ATOM 1596 C C . ILE A 1 206 ? 7.293 -0.395 -17.589 1.00 97.06 206 ILE A C 1
ATOM 1598 O O . ILE A 1 206 ? 7.613 -1.430 -18.169 1.00 97.06 206 ILE A O 1
ATOM 1602 N N . ALA A 1 207 ? 6.113 -0.259 -16.979 1.00 95.44 207 ALA A N 1
ATOM 1603 C CA . ALA A 1 207 ? 5.118 -1.329 -16.935 1.00 95.44 207 ALA A CA 1
ATOM 1604 C C . ALA A 1 207 ? 4.691 -1.788 -18.337 1.00 95.44 207 ALA A C 1
ATOM 1606 O O . ALA A 1 207 ? 4.694 -2.988 -18.608 1.00 95.44 207 ALA A O 1
ATOM 1607 N N . HIS A 1 208 ? 4.449 -0.842 -19.249 1.00 94.69 208 HIS A N 1
ATOM 1608 C CA . HIS A 1 208 ? 4.130 -1.146 -20.641 1.00 94.69 208 HIS A CA 1
ATOM 1609 C C . HIS A 1 208 ? 5.241 -1.947 -21.339 1.00 94.69 208 HIS A C 1
ATOM 1611 O O . HIS A 1 208 ? 4.955 -2.925 -22.030 1.00 94.69 208 HIS A O 1
ATOM 1617 N N . ASN A 1 209 ? 6.512 -1.589 -21.121 1.00 94.38 209 ASN A N 1
ATOM 1618 C CA . ASN A 1 209 ? 7.660 -2.313 -21.682 1.00 94.38 209 ASN A CA 1
ATOM 1619 C C . ASN A 1 209 ? 7.770 -3.755 -21.159 1.00 94.38 209 ASN A C 1
ATOM 1621 O O . ASN A 1 209 ? 8.280 -4.624 -21.865 1.00 94.38 209 ASN A O 1
ATOM 1625 N N . PHE A 1 210 ? 7.279 -4.011 -19.945 1.00 93.31 210 PHE A N 1
ATOM 1626 C CA . PHE A 1 210 ? 7.181 -5.349 -19.359 1.00 93.31 210 PHE A CA 1
ATOM 1627 C C . PHE A 1 210 ? 5.872 -6.080 -19.698 1.00 93.31 210 PHE A C 1
ATOM 1629 O O . PHE A 1 210 ? 5.681 -7.204 -19.246 1.00 93.31 210 PHE A O 1
ATOM 1636 N N . GLY A 1 211 ? 4.997 -5.491 -20.522 1.00 87.69 211 GLY A N 1
ATOM 1637 C CA . GLY A 1 211 ? 3.758 -6.123 -20.982 1.00 87.69 211 GLY A CA 1
ATOM 1638 C C . GLY A 1 211 ? 2.575 -6.026 -20.012 1.00 87.69 211 GLY A C 1
ATOM 1639 O O . GLY A 1 211 ? 1.644 -6.825 -20.137 1.00 87.69 211 GLY A O 1
ATOM 1640 N N . LEU A 1 212 ? 2.604 -5.072 -19.073 1.00 80.06 212 LEU A N 1
ATOM 1641 C CA . LEU A 1 212 ? 1.499 -4.753 -18.156 1.00 80.06 212 LEU A CA 1
ATOM 1642 C C . LEU A 1 212 ? 0.665 -3.546 -18.614 1.00 80.06 212 LEU A C 1
ATOM 1644 O O . LEU A 1 212 ? 1.209 -2.642 -19.291 1.00 80.06 212 LEU A O 1
#

Radius of gyration: 23.81 Å; chains: 1; bounding box: 87×30×51 Å

pLDDT: mean 85.72, std 13.92, range [46.03, 97.12]